Protein AF-A0A812ZJU4-F1 (afdb_monomer_lite)

pLDDT: mean 71.58, std 21.9, range [24.58, 95.62]

Secondary structure (DSSP, 8-state):
-----HHHHHS-GGGS-HHHHHHHHHHHHHHHHTTT-SEEEEESTTTTS-HHHHHHHHHHHHHHIIIIISSEEEEE-S-HHHHHHHT-SEEE-TTT--EEE----S--------------------EEEEEPPTTHHHHHHHHHHTGGG-S--SPPPSSEEEEEEEETTT--EEEEEEEEE--STTSTTTEEEEEEEEE-GGGTTSSHHHHHHHHHHHHHHHTT-EEEEEE--HHHHHHHHT-TTEEEPTTTTEEEEPTTS-EEEEEEEEEEE--SSS--TTTTPPPPS---TT-TTTS----HHHHHHHHHHHH-S------------------PPPPPP--

InterPro domains:
  IPR016181 Acyl-CoA N-acyltransferase [SSF55729] (156-229)
  IPR027417 P-loop containing nucleoside triphosphate hydrolase [G3DSA:3.40.50.300] (2-133)
  IPR027417 P-loop containing nucleoside triphosphate hydrolase [SSF52540] (3-93)

Radius of gyration: 29.84 Å; chains: 1; bounding box: 84×50×113 Å

Organism: NCBI:txid1628268

Structure (mmCIF, N/CA/C/O backbone):
data_AF-A0A812ZJU4-F1
#
_entry.id   AF-A0A812ZJU4-F1
#
loop_
_atom_site.group_PDB
_atom_site.id
_atom_site.type_symbol
_atom_site.label_atom_id
_atom_site.label_alt_id
_atom_site.label_comp_id
_atom_site.label_asym_id
_atom_site.label_entity_id
_atom_site.label_seq_id
_atom_site.pdbx_PDB_ins_code
_atom_site.Cartn_x
_atom_site.Cartn_y
_atom_site.Cartn_z
_atom_site.occupancy
_atom_site.B_iso_or_equiv
_atom_site.auth_seq_id
_atom_site.auth_comp_id
_atom_site.auth_asym_id
_atom_site.auth_atom_id
_atom_site.pdbx_PDB_model_num
ATOM 1 N N . VAL A 1 1 ? -16.825 -17.611 21.035 1.00 61.41 1 VAL A N 1
ATOM 2 C CA . VAL A 1 1 ? -16.309 -16.226 20.903 1.00 61.41 1 VAL A CA 1
ATOM 3 C C . VAL A 1 1 ? -15.860 -15.914 19.481 1.00 61.41 1 VAL A C 1
ATOM 5 O O . VAL A 1 1 ? -16.476 -15.074 18.856 1.00 61.41 1 VAL A O 1
ATOM 8 N N . CYS A 1 2 ? -14.867 -16.612 18.919 1.00 74.38 2 CYS A N 1
ATOM 9 C CA . CYS A 1 2 ? -14.265 -16.232 17.626 1.00 74.38 2 CYS A CA 1
ATOM 10 C C . CYS A 1 2 ? -14.774 -17.016 16.396 1.00 74.38 2 CYS A C 1
ATOM 12 O O . CYS A 1 2 ? -14.083 -17.073 15.389 1.00 74.38 2 CYS A O 1
ATOM 14 N N . GLY A 1 3 ? -15.951 -17.650 16.466 1.00 68.38 3 GLY A N 1
ATOM 15 C CA . GLY A 1 3 ? -16.579 -18.294 15.298 1.00 68.38 3 GLY A CA 1
ATOM 16 C C . GLY A 1 3 ? -15.876 -19.541 14.740 1.00 68.38 3 GLY A C 1
ATOM 17 O O . GLY A 1 3 ? -16.144 -19.919 13.605 1.00 68.38 3 GLY A O 1
ATOM 18 N N . LEU A 1 4 ? -14.993 -20.184 15.511 1.00 75.12 4 LEU A N 1
ATOM 19 C CA . LEU A 1 4 ? -14.353 -21.441 15.113 1.00 75.12 4 LEU A CA 1
ATOM 20 C C . LEU A 1 4 ? -15.348 -22.608 15.153 1.00 75.12 4 LEU A C 1
ATOM 22 O O . LEU A 1 4 ? -16.055 -22.781 16.147 1.00 75.12 4 LEU A O 1
ATOM 26 N N . HIS A 1 5 ? -15.368 -23.422 14.095 1.00 75.12 5 HIS A N 1
ATOM 27 C CA . HIS A 1 5 ? -16.143 -24.664 14.060 1.00 75.12 5 HIS A CA 1
ATOM 28 C C . HIS A 1 5 ? -15.566 -25.692 15.048 1.00 75.12 5 HIS A C 1
ATOM 30 O O . HIS A 1 5 ? -14.356 -25.709 15.280 1.00 75.12 5 HIS A O 1
ATOM 36 N N . ALA A 1 6 ? -16.406 -26.567 15.609 1.00 72.00 6 ALA A N 1
ATOM 37 C CA . ALA A 1 6 ? -15.983 -27.553 16.611 1.00 72.00 6 ALA A CA 1
ATOM 38 C C . ALA A 1 6 ? -14.830 -28.444 16.109 1.00 72.00 6 ALA A C 1
ATOM 40 O O . ALA A 1 6 ? -13.847 -28.649 16.820 1.00 72.00 6 ALA A O 1
ATOM 41 N N . ASP A 1 7 ? -14.890 -28.859 14.842 1.00 75.44 7 ASP A N 1
ATOM 42 C CA . ASP A 1 7 ? -13.836 -29.662 14.206 1.00 75.44 7 ASP A CA 1
ATOM 43 C C . ASP A 1 7 ? -12.493 -28.929 14.142 1.00 75.44 7 ASP A C 1
ATOM 45 O O . ASP A 1 7 ? -11.432 -29.540 14.215 1.00 75.44 7 ASP A O 1
ATOM 49 N N . VAL A 1 8 ? -12.517 -27.598 14.031 1.00 79.50 8 VAL A N 1
ATOM 50 C CA . VAL A 1 8 ? -11.304 -26.776 14.005 1.00 79.50 8 VAL A CA 1
ATOM 51 C C . VAL A 1 8 ? -10.640 -26.764 15.377 1.00 79.50 8 VAL A C 1
ATOM 53 O O . VAL A 1 8 ? -9.418 -26.851 15.459 1.00 79.50 8 VAL A O 1
ATOM 56 N N . VAL A 1 9 ? -11.438 -26.705 16.445 1.00 80.44 9 VAL A N 1
ATOM 57 C CA . VAL A 1 9 ? -10.964 -26.647 17.835 1.00 80.44 9 VAL A CA 1
ATOM 58 C C . VAL A 1 9 ? -10.249 -27.938 18.251 1.00 80.44 9 VAL A C 1
ATOM 60 O O . VAL A 1 9 ? -9.299 -27.882 19.028 1.00 80.44 9 VAL A O 1
ATOM 63 N N . ALA A 1 10 ? -10.663 -29.089 17.714 1.00 83.81 10 ALA A N 1
ATOM 64 C CA . ALA A 1 10 ? -10.064 -30.388 18.027 1.00 83.81 10 ALA A CA 1
ATOM 65 C C . ALA A 1 10 ? -8.755 -30.679 17.261 1.00 83.81 10 ALA A C 1
ATOM 67 O O . ALA A 1 10 ? -8.024 -31.608 17.612 1.00 83.81 10 ALA A O 1
ATOM 68 N N . ARG A 1 11 ? -8.440 -29.908 16.211 1.00 87.88 11 ARG A N 1
ATOM 69 C CA . ARG A 1 11 ? -7.232 -30.119 15.398 1.00 87.88 11 ARG A CA 1
ATOM 70 C C . ARG A 1 11 ? -5.991 -29.496 16.051 1.00 87.88 11 ARG A C 1
ATOM 72 O O . ARG A 1 11 ? -6.079 -28.435 16.670 1.00 87.88 11 ARG A O 1
ATOM 79 N N . PRO A 1 12 ? -4.792 -30.086 15.864 1.00 91.31 12 PRO A N 1
ATOM 80 C CA . PRO A 1 12 ? -3.549 -29.468 16.313 1.00 91.31 12 PRO A CA 1
ATOM 81 C C . PRO A 1 12 ? -3.355 -28.073 15.706 1.00 91.31 12 PRO A C 1
ATOM 83 O O . PRO A 1 12 ? -3.478 -27.905 14.493 1.00 91.31 12 PRO A O 1
ATOM 86 N N . PHE A 1 13 ? -2.943 -27.095 16.520 1.00 91.25 13 PHE A N 1
ATOM 87 C CA . PHE A 1 13 ? -2.764 -25.695 16.096 1.00 91.25 13 PHE A CA 1
ATOM 88 C C . PHE A 1 13 ? -1.913 -25.549 14.822 1.00 91.25 13 PHE A C 1
ATOM 90 O O . PHE A 1 13 ? -2.257 -24.802 13.915 1.00 91.25 13 PHE A O 1
ATOM 97 N N . ARG A 1 14 ? -0.840 -26.342 14.710 1.00 93.06 14 ARG A N 1
ATOM 98 C CA . ARG A 1 14 ? 0.067 -26.358 13.547 1.00 93.06 14 ARG A CA 1
ATOM 99 C C . ARG A 1 14 ? -0.579 -26.794 12.225 1.00 93.06 14 ARG A C 1
ATOM 101 O O . ARG A 1 14 ? 0.021 -26.597 11.179 1.00 93.06 14 ARG A O 1
ATOM 108 N N . THR A 1 15 ? -1.751 -27.426 12.273 1.00 91.94 15 THR A N 1
ATOM 109 C CA . THR A 1 15 ? -2.491 -27.894 11.086 1.00 91.94 15 THR A CA 1
ATOM 110 C C . THR A 1 15 ? -3.585 -26.928 10.633 1.00 91.94 15 THR A C 1
ATOM 112 O O . THR A 1 15 ? -4.228 -27.168 9.617 1.00 91.94 15 THR A O 1
ATOM 115 N N . LEU A 1 16 ? -3.803 -25.846 11.383 1.00 89.31 16 LEU A N 1
ATOM 116 C CA . LEU A 1 16 ? -4.805 -24.832 11.080 1.00 89.31 16 LEU A CA 1
ATOM 117 C C . LEU A 1 16 ? -4.299 -23.867 9.999 1.00 89.31 16 LEU A C 1
ATOM 119 O O . LEU A 1 16 ? -3.101 -23.584 9.926 1.00 89.31 16 LEU A O 1
ATOM 123 N N . SER A 1 17 ? -5.210 -23.322 9.192 1.00 87.06 17 SER A N 1
ATOM 124 C CA . SER A 1 17 ? -4.915 -22.201 8.291 1.00 87.06 17 SER A CA 1
ATOM 125 C C . SER A 1 17 ? -4.526 -20.944 9.077 1.00 87.06 17 SER A C 1
ATOM 127 O O . SER A 1 17 ? -4.822 -20.824 10.262 1.00 87.06 17 SER A O 1
ATOM 129 N N . VAL A 1 18 ? -3.894 -19.967 8.420 1.00 86.00 18 VAL A N 1
ATOM 130 C CA . VAL A 1 18 ? -3.460 -18.715 9.075 1.00 86.00 18 VAL A CA 1
ATOM 131 C C . VAL A 1 18 ? -4.628 -17.991 9.759 1.00 86.00 18 VAL A C 1
ATOM 133 O O . VAL A 1 18 ? -4.493 -17.559 10.902 1.00 86.00 18 VAL A O 1
ATOM 136 N N . GLY A 1 19 ? -5.791 -17.916 9.103 1.00 83.81 19 GLY A N 1
ATOM 137 C CA . GLY A 1 19 ? -6.994 -17.317 9.687 1.00 83.81 19 GLY A CA 1
ATOM 138 C C . GLY A 1 19 ? -7.502 -18.094 10.904 1.00 83.81 19 GLY A C 1
ATOM 139 O O . GLY A 1 19 ? -7.798 -17.504 11.938 1.00 83.81 19 GLY A O 1
ATOM 140 N N . GLU A 1 20 ? -7.533 -19.425 10.836 1.00 87.69 20 GLU A N 1
ATOM 141 C CA . GLU A 1 20 ? -7.944 -20.269 11.966 1.00 87.69 20 GLU A CA 1
ATOM 142 C C . GLU A 1 20 ? -6.960 -20.191 13.144 1.00 87.69 20 GLU A C 1
ATOM 144 O O . GLU A 1 20 ? -7.393 -20.103 14.292 1.00 87.69 20 GLU A O 1
ATOM 149 N N . GLN A 1 21 ? -5.648 -20.175 12.880 1.00 90.69 21 GLN A N 1
ATOM 150 C CA . GLN A 1 21 ? -4.613 -19.970 13.901 1.00 90.69 21 GLN A CA 1
ATOM 151 C C . GLN A 1 21 ? -4.790 -18.625 14.602 1.00 90.69 21 GLN A C 1
ATOM 153 O O . GLN A 1 21 ? -4.673 -18.531 15.828 1.00 90.69 21 GLN A O 1
ATOM 158 N N . HIS A 1 22 ? -5.105 -17.585 13.832 1.00 89.19 22 HIS A N 1
ATOM 159 C CA . HIS A 1 22 ? -5.369 -16.259 14.366 1.00 89.19 22 HIS A CA 1
ATOM 160 C C . HIS A 1 22 ? -6.615 -16.235 15.251 1.00 89.19 22 HIS A C 1
ATOM 162 O O . HIS A 1 22 ? -6.548 -15.782 16.392 1.00 89.19 22 HIS A O 1
ATOM 168 N N . LEU A 1 23 ? -7.731 -16.804 14.787 1.00 87.31 23 LEU A N 1
ATOM 169 C CA . LEU A 1 23 ? -8.963 -16.911 15.575 1.00 87.31 23 LEU A CA 1
ATOM 170 C C . LEU A 1 23 ? -8.778 -17.751 16.845 1.00 87.31 23 LEU A C 1
ATOM 172 O O . LEU A 1 23 ? -9.331 -17.411 17.890 1.00 87.31 23 LEU A O 1
ATOM 176 N N . ALA A 1 24 ? -7.984 -18.822 16.782 1.00 90.00 24 ALA A N 1
ATOM 177 C CA . ALA A 1 24 ? -7.670 -19.653 17.942 1.00 90.00 24 ALA A CA 1
ATOM 178 C C . ALA A 1 24 ? -6.816 -18.888 18.964 1.00 90.00 24 ALA A C 1
ATOM 180 O O . ALA A 1 24 ? -7.065 -18.968 20.168 1.00 90.00 24 ALA A O 1
ATOM 181 N N . SER A 1 25 ? -5.853 -18.098 18.486 1.00 89.81 25 SER A N 1
ATOM 182 C CA . SER A 1 25 ? -5.024 -17.233 19.330 1.00 89.81 25 SER A CA 1
ATOM 183 C C . SER A 1 25 ? -5.861 -16.132 19.984 1.00 89.81 25 SER A C 1
ATOM 185 O O . SER A 1 25 ? -5.769 -15.932 21.194 1.00 89.81 25 SER A O 1
ATOM 187 N N . LEU A 1 26 ? -6.745 -15.487 19.217 1.00 88.94 26 LEU A N 1
ATOM 188 C CA . LEU A 1 26 ? -7.679 -14.474 19.706 1.00 88.94 26 LEU A CA 1
ATOM 189 C C . LEU A 1 26 ? -8.599 -15.038 20.799 1.00 88.94 26 LEU A C 1
ATOM 191 O O . LEU A 1 26 ? -8.712 -14.456 21.879 1.00 88.94 26 LEU A O 1
ATOM 195 N N . ALA A 1 27 ? -9.199 -16.208 20.552 1.00 87.38 27 ALA A N 1
ATOM 196 C CA . ALA A 1 27 ? -10.064 -16.886 21.514 1.00 87.38 27 ALA A CA 1
ATOM 197 C C . ALA A 1 27 ? -9.322 -17.219 22.815 1.00 87.38 27 ALA A C 1
ATOM 199 O O . ALA A 1 27 ? -9.867 -17.027 23.903 1.00 87.38 27 ALA A O 1
ATOM 200 N N . ARG A 1 28 ? -8.067 -17.673 22.712 1.00 87.44 28 ARG A N 1
ATOM 201 C CA . ARG A 1 28 ? -7.221 -17.966 23.872 1.00 87.44 28 ARG A CA 1
ATOM 202 C C . ARG A 1 28 ? -6.910 -16.710 24.683 1.00 87.44 28 ARG A C 1
ATOM 204 O O . ARG A 1 28 ? -7.048 -16.750 25.902 1.00 87.44 28 ARG A O 1
ATOM 211 N N . THR A 1 29 ? -6.527 -15.611 24.034 1.00 86.19 29 THR A N 1
ATOM 212 C CA . THR A 1 29 ? -6.244 -14.330 24.704 1.00 86.19 29 THR A CA 1
ATOM 213 C C . THR A 1 29 ? -7.457 -13.842 25.492 1.00 86.19 29 THR A C 1
ATOM 215 O O . THR A 1 29 ? -7.337 -13.521 26.672 1.00 86.19 29 THR A O 1
ATOM 218 N N . ILE A 1 30 ? -8.639 -13.869 24.872 1.00 84.06 30 ILE A N 1
ATOM 219 C CA . ILE A 1 30 ? -9.897 -13.466 25.511 1.00 84.06 30 ILE A CA 1
ATOM 220 C C . ILE A 1 30 ? -10.245 -14.379 26.693 1.00 84.06 30 ILE A C 1
ATOM 222 O O . ILE A 1 30 ? -10.559 -13.893 27.778 1.00 84.06 30 ILE A O 1
ATOM 226 N N . GLY A 1 31 ? -10.159 -15.698 26.502 1.00 82.00 31 GLY A N 1
ATOM 227 C CA . GLY A 1 31 ? -10.477 -16.670 27.549 1.00 82.00 31 GLY A CA 1
ATOM 228 C C . GLY A 1 31 ? -9.536 -16.581 28.752 1.00 82.00 31 GLY A C 1
ATOM 229 O O . GLY A 1 31 ? -9.976 -16.698 29.890 1.00 82.00 31 GLY A O 1
ATOM 230 N N . MET A 1 32 ? -8.246 -16.322 28.521 1.00 78.94 32 MET A N 1
ATOM 231 C CA . MET A 1 32 ? -7.269 -16.154 29.601 1.00 78.94 32 MET A CA 1
ATOM 232 C C . MET A 1 32 ? -7.411 -14.818 30.337 1.00 78.94 32 MET A C 1
ATOM 234 O O . MET A 1 32 ? -7.089 -14.748 31.526 1.00 78.94 32 MET A O 1
ATOM 238 N N . ALA A 1 33 ? -7.868 -13.770 29.650 1.00 71.62 33 ALA A N 1
ATOM 239 C CA . ALA A 1 33 ? -8.033 -12.450 30.239 1.00 71.62 33 ALA A CA 1
ATOM 240 C C . ALA A 1 33 ? -9.181 -12.388 31.250 1.00 71.62 33 ALA A C 1
ATOM 242 O O . ALA A 1 33 ? -8.999 -11.794 32.310 1.00 71.62 33 ALA A O 1
ATOM 243 N N . GLY A 1 34 ? -10.300 -13.077 30.988 1.00 62.78 34 GLY A N 1
ATOM 244 C CA . GLY A 1 34 ? -11.439 -13.143 31.914 1.00 62.78 34 GLY A CA 1
ATOM 245 C C . GLY A 1 34 ? -11.078 -13.627 33.328 1.00 62.78 34 GLY A C 1
ATOM 246 O O . GLY A 1 34 ? -11.797 -13.342 34.277 1.00 62.78 34 GLY A O 1
ATOM 247 N N . SER A 1 35 ? -9.936 -14.306 33.500 1.00 61.34 35 SER A N 1
ATOM 248 C CA . SER A 1 35 ? -9.442 -14.777 34.802 1.00 61.34 35 SER A CA 1
ATOM 249 C C . SER A 1 35 ? -8.351 -13.904 35.440 1.00 61.34 35 SER A C 1
ATOM 251 O O . SER A 1 35 ? -7.971 -14.173 36.577 1.00 61.34 35 SER A O 1
ATOM 253 N N . ARG A 1 36 ? -7.768 -12.928 34.725 1.00 59.03 36 ARG A N 1
ATOM 254 C CA . ARG A 1 36 ? -6.533 -12.236 35.165 1.00 59.03 36 ARG A CA 1
ATOM 255 C C . ARG A 1 36 ? -6.497 -10.727 34.937 1.00 59.03 36 ARG A C 1
ATOM 257 O O . ARG A 1 36 ? -5.698 -10.052 35.581 1.00 59.03 36 ARG A O 1
ATOM 264 N N . SER A 1 37 ? -7.267 -10.183 33.999 1.00 58.78 37 SER A N 1
ATOM 265 C CA . SER A 1 37 ? -7.140 -8.779 33.597 1.00 58.78 37 SER A CA 1
ATOM 266 C C . SER A 1 37 ? -8.486 -8.199 33.188 1.00 58.78 37 SER A C 1
ATOM 268 O O . SER A 1 37 ? -9.214 -8.781 32.392 1.00 58.78 37 SER A O 1
ATOM 270 N N . HIS A 1 38 ? -8.794 -7.012 33.709 1.00 72.81 38 HIS A N 1
ATOM 271 C CA . HIS A 1 38 ? -10.044 -6.312 33.413 1.00 72.81 38 HIS A CA 1
ATOM 272 C C . HIS A 1 38 ? -10.053 -5.654 32.023 1.00 72.81 38 HIS A C 1
ATOM 274 O O . HIS A 1 38 ? -11.119 -5.303 31.534 1.00 72.81 38 HIS A O 1
ATOM 280 N N . ILE A 1 39 ? -8.896 -5.506 31.368 1.00 82.06 39 ILE A N 1
ATOM 281 C CA . ILE A 1 39 ? -8.770 -4.845 30.063 1.00 82.06 39 ILE A CA 1
ATOM 282 C C . ILE A 1 39 ? -8.022 -5.764 29.097 1.00 82.06 39 ILE A C 1
ATOM 284 O O . ILE A 1 39 ? -6.955 -6.277 29.437 1.00 82.06 39 ILE A O 1
ATOM 288 N N . VAL A 1 40 ? -8.563 -5.949 27.891 1.00 88.00 40 VAL A N 1
ATOM 289 C CA . VAL A 1 40 ? -7.915 -6.699 26.803 1.00 88.00 40 VAL A CA 1
ATOM 290 C C . VAL A 1 40 ? -7.642 -5.781 25.626 1.00 88.00 40 VAL A C 1
ATOM 292 O O . VAL A 1 40 ? -8.560 -5.161 25.097 1.00 88.00 40 VAL A O 1
ATOM 295 N N . CYS A 1 41 ? -6.386 -5.721 25.194 1.00 88.75 41 CYS A N 1
ATOM 296 C CA . CYS A 1 41 ? -5.981 -4.914 24.050 1.00 88.75 41 CYS A CA 1
ATOM 297 C C . CYS A 1 41 ? -5.848 -5.782 22.794 1.00 88.75 41 CYS A C 1
ATOM 299 O O . CYS A 1 41 ? -5.211 -6.837 22.829 1.00 88.75 41 CYS A O 1
ATOM 301 N N . PHE A 1 42 ? -6.404 -5.309 21.683 1.00 89.94 42 PHE A N 1
ATOM 302 C CA . PHE A 1 42 ? -6.269 -5.908 20.361 1.00 89.94 42 PHE A CA 1
ATOM 303 C C . PHE A 1 42 ? -5.639 -4.912 19.398 1.00 89.94 42 PHE A C 1
ATOM 305 O O . PHE A 1 42 ? -6.051 -3.757 19.350 1.00 89.94 42 PHE A O 1
ATOM 312 N N . ASP A 1 43 ? -4.684 -5.387 18.606 1.00 90.50 43 ASP A N 1
ATOM 313 C CA . ASP A 1 43 ? -4.018 -4.611 17.564 1.00 90.50 43 ASP A CA 1
ATOM 314 C C . ASP A 1 43 ? -4.221 -5.314 16.218 1.00 90.50 43 ASP A C 1
ATOM 316 O O . ASP A 1 43 ? -3.886 -6.492 16.076 1.00 90.50 43 ASP A O 1
ATOM 320 N N . GLU A 1 44 ? -4.877 -4.631 15.280 1.00 89.31 44 GLU A N 1
ATOM 321 C CA . GLU A 1 44 ? -5.192 -5.095 13.920 1.00 89.31 44 GLU A CA 1
ATOM 322 C C . GLU A 1 44 ? -5.701 -6.538 13.808 1.00 89.31 44 GLU A C 1
ATOM 324 O O . GLU A 1 44 ? -5.395 -7.280 12.866 1.00 89.31 44 GLU A O 1
ATOM 329 N N . PHE A 1 45 ? -6.528 -6.954 14.767 1.00 89.69 45 PHE A N 1
ATOM 330 C CA . PHE A 1 45 ? -6.955 -8.348 14.884 1.00 89.69 45 PHE A CA 1
ATOM 331 C C . PHE A 1 45 ? -7.880 -8.816 13.746 1.00 89.69 45 PHE A C 1
ATOM 333 O O . PHE A 1 45 ? -8.191 -10.000 13.661 1.00 89.69 45 PHE A O 1
ATOM 340 N N . THR A 1 46 ? -8.340 -7.930 12.870 1.00 90.50 46 THR A N 1
ATOM 341 C CA . THR A 1 46 ? -9.177 -8.287 11.716 1.00 90.50 46 THR A CA 1
ATOM 342 C C . THR A 1 46 ? -8.384 -8.405 10.412 1.00 90.50 46 THR A C 1
ATOM 344 O O . THR A 1 46 ? -8.924 -8.892 9.424 1.00 90.50 46 THR A O 1
ATOM 347 N N . SER A 1 47 ? -7.099 -8.036 10.402 1.00 87.56 47 SER A N 1
ATOM 348 C CA . SER A 1 47 ? -6.277 -7.893 9.186 1.00 87.56 47 SER A CA 1
ATOM 349 C C . SER A 1 47 ? -6.022 -9.188 8.403 1.00 87.56 47 SER A C 1
ATOM 351 O O . SER A 1 47 ? -5.834 -9.155 7.187 1.00 87.56 47 SER A O 1
ATOM 353 N N . VAL A 1 48 ? -6.013 -10.337 9.082 1.00 85.56 48 VAL A N 1
ATOM 354 C CA . VAL A 1 48 ? -5.777 -11.663 8.474 1.00 85.56 48 VAL A CA 1
ATOM 355 C C . VAL A 1 48 ? -7.065 -12.397 8.097 1.00 85.56 48 VAL A C 1
ATOM 357 O O . VAL A 1 48 ? -7.012 -13.535 7.631 1.00 85.56 48 VAL A O 1
ATOM 360 N N . LEU A 1 49 ? -8.220 -11.769 8.317 1.00 82.94 49 LEU A N 1
ATOM 361 C CA . LEU A 1 49 ? -9.535 -12.337 8.046 1.00 82.94 49 LEU A CA 1
ATOM 362 C C . LEU A 1 49 ? -10.129 -11.693 6.792 1.00 82.94 49 LEU A C 1
ATOM 364 O O . LEU A 1 49 ? -9.922 -10.510 6.524 1.00 82.94 49 LEU A O 1
ATOM 368 N N . ASP A 1 50 ? -10.916 -12.455 6.035 1.00 84.50 50 ASP A N 1
ATOM 369 C CA . ASP A 1 50 ? -11.787 -11.847 5.034 1.00 84.50 50 ASP A CA 1
ATOM 370 C C . ASP A 1 50 ? -12.853 -10.974 5.720 1.00 84.50 50 ASP A C 1
ATOM 372 O O . ASP A 1 50 ? -13.174 -11.154 6.899 1.00 84.50 50 ASP A O 1
ATOM 376 N N . ARG A 1 51 ? -13.425 -10.019 4.979 1.00 83.12 51 ARG A N 1
ATOM 377 C CA . ARG A 1 51 ? -14.331 -9.011 5.548 1.00 83.12 51 ARG A CA 1
ATOM 378 C C . ARG A 1 51 ? -15.588 -9.633 6.172 1.00 83.12 51 ARG A C 1
ATOM 380 O O . ARG A 1 51 ? -16.042 -9.150 7.206 1.00 83.12 51 ARG A O 1
ATOM 387 N N . ALA A 1 52 ? -16.117 -10.724 5.609 1.00 77.19 52 ALA A N 1
ATOM 388 C CA . ALA A 1 52 ? -17.298 -11.394 6.150 1.00 77.19 52 ALA A CA 1
ATOM 389 C C . ALA A 1 52 ? -16.978 -12.131 7.460 1.00 77.19 52 ALA A C 1
ATOM 391 O O . ALA A 1 52 ? -17.751 -12.057 8.418 1.00 77.19 52 ALA A O 1
ATOM 392 N N . THR A 1 53 ? -15.830 -12.805 7.532 1.00 79.00 53 THR A N 1
ATOM 393 C CA . THR A 1 53 ? -15.357 -13.447 8.766 1.00 79.00 53 THR A CA 1
ATOM 394 C C . THR A 1 53 ? -15.011 -12.413 9.834 1.00 79.00 53 THR A C 1
ATOM 396 O O . THR A 1 53 ? -15.440 -12.563 10.976 1.00 79.00 53 THR A O 1
ATOM 399 N N . ALA A 1 54 ? -14.317 -11.330 9.476 1.00 86.38 54 ALA A N 1
ATOM 400 C CA . ALA A 1 54 ? -14.008 -10.231 10.387 1.00 86.38 54 ALA A CA 1
ATOM 401 C C . ALA A 1 54 ? -15.282 -9.626 10.998 1.00 86.38 54 ALA A C 1
ATOM 403 O O . ALA A 1 54 ? -15.364 -9.484 12.216 1.00 86.38 54 ALA A O 1
ATOM 404 N N . HIS A 1 55 ? -16.304 -9.361 10.176 1.00 83.75 55 HIS A N 1
ATOM 405 C CA . HIS A 1 55 ? -17.590 -8.838 10.641 1.00 83.75 55 HIS A CA 1
ATOM 406 C C . HIS A 1 55 ? -18.251 -9.779 11.656 1.00 83.75 55 HIS A C 1
ATOM 408 O O . HIS A 1 55 ? -18.612 -9.358 12.756 1.00 83.75 55 HIS A O 1
ATOM 414 N N . LYS A 1 56 ? -18.334 -11.078 11.333 1.00 78.38 56 LYS A N 1
ATOM 415 C CA . LYS A 1 56 ? -18.874 -12.098 12.247 1.00 78.38 56 LYS A CA 1
ATOM 416 C C . LYS A 1 56 ? -18.105 -12.140 13.567 1.00 78.38 56 LYS A C 1
ATOM 418 O O . LYS A 1 56 ? -18.718 -12.255 14.625 1.00 78.38 56 LYS A O 1
ATOM 423 N N . VAL A 1 57 ? -16.778 -12.051 13.522 1.00 84.38 57 VAL A N 1
ATOM 424 C CA . VAL A 1 57 ? -15.934 -12.072 14.723 1.00 84.38 57 VAL A CA 1
ATOM 425 C C . VAL A 1 57 ? -16.161 -10.828 15.576 1.00 84.38 57 VAL A C 1
ATOM 427 O O . VAL A 1 57 ? -16.303 -10.976 16.785 1.00 84.38 57 VAL A O 1
ATOM 430 N N . CYS A 1 58 ? -16.256 -9.636 14.981 1.00 88.06 58 CYS A N 1
ATOM 431 C CA . CYS A 1 58 ? -16.558 -8.402 15.709 1.00 88.06 58 CYS A CA 1
ATOM 432 C C . CYS A 1 58 ? -17.917 -8.472 16.413 1.00 88.06 58 CYS A C 1
ATOM 434 O O . CYS A 1 58 ? -17.991 -8.210 17.613 1.00 88.06 58 CYS A O 1
ATOM 436 N N . LEU A 1 59 ? -18.964 -8.920 15.713 1.00 80.56 59 LEU A N 1
ATOM 437 C CA . LEU A 1 59 ? -20.292 -9.097 16.305 1.00 80.56 59 LEU A CA 1
ATOM 438 C C . LEU A 1 59 ? -20.232 -10.024 17.526 1.00 80.56 59 LEU A C 1
ATOM 440 O O . LEU A 1 59 ? -20.621 -9.633 18.625 1.00 80.56 59 LEU A O 1
ATOM 444 N N . ARG A 1 60 ? -19.643 -11.215 17.379 1.00 78.69 60 ARG A N 1
ATOM 445 C CA . ARG A 1 60 ? -19.542 -12.189 18.480 1.00 78.69 60 ARG A CA 1
ATOM 446 C C . ARG A 1 60 ? -18.630 -11.736 19.616 1.00 78.69 60 ARG A C 1
ATOM 448 O O . ARG A 1 60 ? -18.896 -12.061 20.771 1.00 78.69 60 ARG A O 1
ATOM 455 N N . LEU A 1 61 ? -17.554 -11.014 19.311 1.00 85.94 61 LEU A N 1
ATOM 456 C CA . LEU A 1 61 ? -16.676 -10.425 20.319 1.00 85.94 61 LEU A CA 1
ATOM 457 C C . LEU A 1 61 ? -17.445 -9.396 21.147 1.00 85.94 61 LEU A C 1
ATOM 459 O O . LEU A 1 61 ? -17.395 -9.433 22.373 1.00 85.94 61 LEU A O 1
ATOM 463 N N . SER A 1 62 ? -18.195 -8.526 20.478 1.00 83.88 62 SER A N 1
ATOM 464 C CA . SER A 1 62 ? -18.985 -7.494 21.133 1.00 83.88 62 SER A CA 1
ATOM 465 C C . SER A 1 62 ? -20.084 -8.092 22.025 1.00 83.88 62 SER A C 1
ATOM 467 O O . SER A 1 62 ? -20.226 -7.687 23.176 1.00 83.88 62 SER A O 1
ATOM 469 N N . GLU A 1 63 ? -20.794 -9.128 21.561 1.00 80.19 63 GLU A N 1
ATOM 470 C CA . GLU A 1 63 ? -21.739 -9.906 22.378 1.00 80.19 63 GLU A CA 1
ATOM 471 C C . GLU A 1 63 ? -21.057 -10.515 23.608 1.00 80.19 63 GLU A C 1
ATOM 473 O O . GLU A 1 63 ? -21.551 -10.383 24.727 1.00 80.19 63 GLU A O 1
ATOM 478 N N . TYR A 1 64 ? -19.901 -11.153 23.412 1.00 81.25 64 TYR A N 1
ATOM 479 C CA . TYR A 1 64 ? -19.171 -11.820 24.485 1.00 81.25 64 TYR A CA 1
ATOM 480 C C . TYR A 1 64 ? -18.713 -10.850 25.581 1.00 81.25 64 TYR A C 1
ATOM 482 O O . TYR A 1 64 ? -18.800 -11.183 26.763 1.00 81.25 64 TYR A O 1
ATOM 490 N N . VAL A 1 65 ? -18.258 -9.653 25.199 1.00 82.94 65 VAL A N 1
ATOM 491 C CA . VAL A 1 65 ? -17.889 -8.582 26.137 1.00 82.94 65 VAL A CA 1
ATOM 492 C C . VAL A 1 65 ? -19.128 -8.058 26.867 1.00 82.94 65 VAL A C 1
ATOM 494 O O . VAL A 1 65 ? -19.113 -7.956 28.091 1.00 82.94 65 VAL A O 1
ATOM 497 N N . ARG A 1 66 ? -20.238 -7.810 26.155 1.00 78.12 66 ARG A N 1
ATOM 498 C CA . ARG A 1 66 ? -21.496 -7.321 26.758 1.00 78.12 66 ARG A CA 1
ATOM 499 C C . ARG A 1 66 ? -22.132 -8.306 27.741 1.00 78.12 66 ARG A C 1
ATOM 501 O O . ARG A 1 66 ? -22.824 -7.876 28.656 1.00 78.12 66 ARG A O 1
ATOM 508 N N . GLN A 1 67 ? -21.875 -9.605 27.595 1.00 78.88 67 GLN A N 1
ATOM 509 C CA . GLN A 1 67 ? -22.286 -10.635 28.559 1.00 78.88 67 GLN A CA 1
ATOM 510 C C . GLN A 1 67 ? -21.498 -10.591 29.884 1.00 78.88 67 GLN A C 1
ATOM 512 O O . GLN A 1 67 ? -21.782 -11.376 30.783 1.00 78.88 67 GLN A O 1
ATOM 517 N N . GLY A 1 68 ? -20.513 -9.697 30.024 1.00 75.44 68 GLY A N 1
ATOM 518 C CA . GLY A 1 68 ? -19.718 -9.547 31.244 1.00 75.44 68 GLY A CA 1
ATOM 519 C C . GLY A 1 68 ? -18.565 -10.545 31.367 1.00 75.44 68 GLY A C 1
ATOM 520 O O . GLY A 1 68 ? -17.928 -10.611 32.414 1.00 75.44 68 GLY A O 1
ATOM 521 N N . ASN A 1 69 ? -18.256 -11.300 30.306 1.00 70.81 69 ASN A N 1
ATOM 522 C CA . ASN A 1 69 ? -17.154 -12.270 30.315 1.00 70.81 69 ASN A CA 1
ATOM 523 C C . ASN A 1 69 ? -15.762 -11.608 30.274 1.00 70.81 69 ASN A C 1
ATOM 525 O O . ASN A 1 69 ? -14.752 -12.250 30.561 1.00 70.81 69 ASN A O 1
ATOM 529 N N . VAL A 1 70 ? -15.702 -10.334 29.877 1.00 75.50 70 VAL A N 1
ATOM 530 C CA . VAL A 1 70 ? -14.515 -9.468 29.900 1.00 75.50 70 VAL A CA 1
ATOM 531 C C . VAL A 1 70 ? -14.983 -8.088 30.337 1.00 75.50 70 VAL A C 1
ATOM 533 O O . VAL A 1 70 ? -16.019 -7.631 29.860 1.00 75.50 70 VAL A O 1
ATOM 536 N N . ALA A 1 71 ? -14.241 -7.416 31.222 1.00 72.25 71 ALA A N 1
ATOM 537 C CA . ALA A 1 71 ? -14.701 -6.129 31.741 1.00 72.25 71 ALA A CA 1
ATOM 538 C C . ALA A 1 71 ? -14.578 -5.007 30.696 1.00 72.25 71 ALA A C 1
ATOM 540 O O . ALA A 1 71 ? -15.498 -4.205 30.562 1.00 72.25 71 ALA A O 1
ATOM 541 N N . GLN A 1 72 ? -13.464 -4.942 29.957 1.00 83.00 72 GLN A N 1
ATOM 542 C CA . GLN A 1 72 ? -13.205 -3.911 28.948 1.00 83.00 72 GLN A CA 1
ATOM 543 C C . GLN A 1 72 ? -12.306 -4.430 27.822 1.00 83.00 72 GLN A C 1
ATOM 545 O O . GLN A 1 72 ? -11.426 -5.268 28.037 1.00 83.00 72 GLN A O 1
ATOM 550 N N . ILE A 1 73 ? -12.491 -3.881 26.621 1.00 90.00 73 ILE A N 1
ATOM 551 C CA . ILE A 1 73 ? -11.596 -4.108 25.485 1.00 90.00 73 ILE A CA 1
ATOM 552 C C . ILE A 1 73 ? -11.125 -2.776 24.897 1.00 90.00 73 ILE A C 1
ATOM 554 O O . ILE A 1 73 ? -11.876 -1.804 24.873 1.00 90.00 73 ILE A O 1
ATOM 558 N N . ILE A 1 74 ? -9.886 -2.743 24.410 1.00 90.94 74 ILE A N 1
ATOM 559 C CA . ILE A 1 74 ? -9.317 -1.635 23.636 1.00 90.94 74 ILE A CA 1
ATOM 560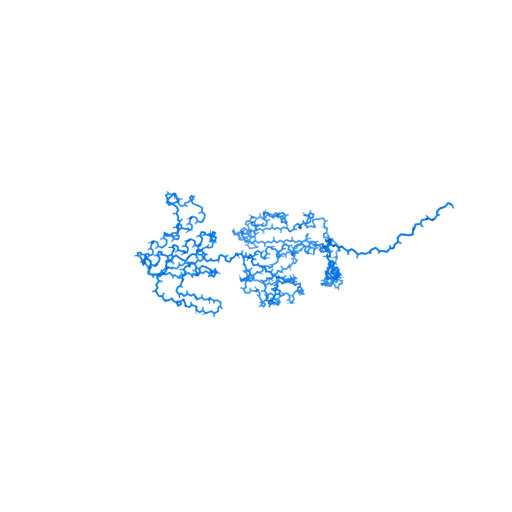 C C . ILE A 1 74 ? -8.885 -2.204 22.290 1.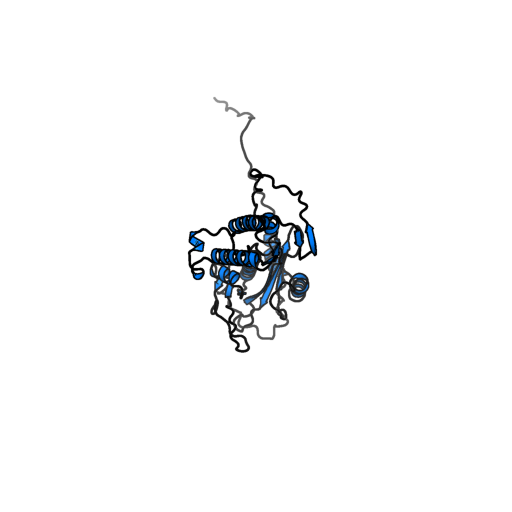00 90.94 74 ILE A C 1
ATOM 562 O O . ILE A 1 74 ? -8.167 -3.199 22.240 1.00 90.94 74 ILE A O 1
ATOM 566 N N . VAL A 1 75 ? -9.321 -1.582 21.199 1.00 93.12 75 VAL A N 1
ATOM 567 C CA . VAL A 1 75 ? -9.016 -2.033 19.838 1.00 93.12 75 VAL A CA 1
ATOM 568 C C . VAL A 1 75 ? -8.286 -0.925 19.094 1.00 93.12 75 VAL A C 1
ATOM 570 O O . VAL A 1 75 ? -8.817 0.173 18.943 1.00 93.12 75 VAL A O 1
ATOM 573 N N . ALA A 1 76 ? -7.089 -1.230 18.603 1.00 92.62 76 ALA A N 1
ATOM 574 C CA . ALA A 1 76 ? -6.372 -0.425 17.628 1.00 92.62 76 ALA A CA 1
ATOM 575 C C . ALA A 1 76 ? -6.607 -1.011 16.230 1.00 92.62 76 ALA A C 1
ATOM 577 O O . ALA A 1 76 ? -6.382 -2.202 15.998 1.00 92.62 76 ALA A O 1
ATOM 578 N N . THR A 1 77 ? -7.112 -0.185 15.312 1.00 91.81 77 THR A N 1
ATOM 579 C CA . THR A 1 77 ? -7.326 -0.585 13.920 1.00 91.81 77 THR A CA 1
ATOM 580 C C . THR A 1 77 ? -7.318 0.609 12.967 1.00 91.81 77 THR A C 1
ATOM 582 O O . THR A 1 77 ? -7.743 1.707 13.327 1.00 91.81 77 THR A O 1
ATOM 585 N N . VAL A 1 78 ? -6.866 0.376 11.737 1.00 88.50 78 VAL A N 1
ATOM 586 C CA . VAL A 1 78 ? -6.964 1.289 10.591 1.00 88.50 78 VAL A CA 1
ATOM 587 C C . VAL A 1 78 ? -8.325 1.224 9.900 1.00 88.50 78 VAL A C 1
ATOM 589 O O . VAL A 1 78 ? -8.617 2.051 9.040 1.00 88.50 78 VAL A O 1
ATOM 592 N N . HIS A 1 79 ? -9.152 0.233 10.234 1.00 88.50 79 HIS A N 1
ATOM 593 C CA . HIS A 1 79 ? -10.429 -0.013 9.579 1.00 88.50 79 HIS A CA 1
ATOM 594 C C . HIS A 1 79 ? -11.577 0.659 10.337 1.00 88.50 79 HIS A C 1
ATOM 596 O O . HIS A 1 79 ? -11.980 0.199 11.404 1.00 88.50 79 HIS A O 1
ATOM 602 N N . GLU A 1 80 ? -12.127 1.738 9.774 1.00 83.69 80 GLU A N 1
ATOM 603 C CA . GLU A 1 80 ? -13.193 2.530 10.411 1.00 83.69 80 GLU A CA 1
ATOM 604 C C . GLU A 1 80 ? -14.464 1.714 10.689 1.00 83.69 80 GLU A C 1
ATOM 606 O O . GLU A 1 80 ? -15.078 1.844 11.745 1.00 83.69 80 GLU A O 1
ATOM 611 N N . ASP A 1 81 ? -14.809 0.804 9.784 1.00 86.94 81 ASP A N 1
ATOM 612 C CA . ASP A 1 81 ? -15.989 -0.056 9.859 1.00 86.94 81 ASP A CA 1
ATOM 613 C C . ASP A 1 81 ? -15.915 -1.107 10.984 1.00 86.94 81 ASP A C 1
ATOM 615 O O . ASP A 1 81 ? -16.947 -1.584 11.453 1.00 86.94 81 ASP A O 1
ATOM 619 N N . VAL A 1 82 ? -14.721 -1.431 11.496 1.00 90.50 82 VAL A N 1
ATOM 620 C CA . VAL A 1 82 ? -14.575 -2.314 12.670 1.00 90.50 82 VAL A CA 1
ATOM 621 C C . VAL A 1 82 ? -15.208 -1.690 13.914 1.00 90.50 82 VAL A C 1
ATOM 623 O O . VAL A 1 82 ? -15.782 -2.419 14.725 1.00 90.50 82 VAL A O 1
ATOM 626 N N . ALA A 1 83 ? -15.131 -0.363 14.065 1.00 88.25 83 ALA A N 1
ATOM 627 C CA . ALA A 1 83 ? -15.722 0.336 15.203 1.00 88.25 83 ALA A CA 1
ATOM 628 C C . ALA A 1 83 ? -17.249 0.181 15.229 1.00 88.25 83 ALA A C 1
ATOM 630 O O . ALA A 1 83 ? -17.824 -0.046 16.295 1.00 88.25 83 ALA A O 1
ATOM 631 N N . ASP A 1 84 ? -17.888 0.245 14.061 1.00 85.44 84 ASP A N 1
ATOM 632 C CA . ASP A 1 84 ? -19.339 0.110 13.939 1.00 85.44 84 ASP A CA 1
ATOM 633 C C . ASP A 1 84 ? -19.782 -1.342 14.152 1.00 85.44 84 ASP A C 1
ATOM 635 O O . ASP A 1 84 ? -20.759 -1.596 14.849 1.00 85.44 84 ASP A O 1
ATOM 639 N N . TRP A 1 85 ? -19.024 -2.319 13.649 1.00 90.00 85 TRP A N 1
ATOM 640 C CA . TRP A 1 85 ? -19.322 -3.741 13.865 1.00 90.00 85 TRP A CA 1
ATOM 641 C C . TRP A 1 85 ? -19.156 -4.201 15.310 1.00 90.00 85 TRP A C 1
ATOM 643 O O . TRP A 1 85 ? -19.855 -5.104 15.767 1.00 90.00 85 TRP A O 1
ATOM 653 N N . LEU A 1 86 ? -18.174 -3.632 16.010 1.00 87.56 86 LEU A N 1
ATOM 654 C CA . LEU A 1 86 ? -17.998 -3.850 17.440 1.00 87.56 86 LEU A CA 1
ATOM 655 C C . LEU A 1 86 ? -19.037 -3.080 18.253 1.00 87.56 86 LEU A C 1
ATOM 657 O O . LEU A 1 86 ? -19.274 -3.445 19.404 1.00 87.56 86 LEU A O 1
ATOM 661 N N . ASP A 1 87 ? -19.651 -2.053 17.658 1.00 83.69 87 ASP A N 1
ATOM 662 C CA . ASP A 1 87 ? -20.588 -1.142 18.304 1.00 83.69 87 ASP A CA 1
ATOM 663 C C . ASP A 1 87 ? -19.980 -0.604 19.617 1.00 83.69 87 ASP A C 1
ATOM 665 O O . ASP A 1 87 ? -20.437 -0.881 20.730 1.00 83.69 87 ASP A O 1
ATOM 669 N N . VAL A 1 88 ? -18.849 0.093 19.452 1.00 86.00 88 VAL A N 1
ATOM 670 C CA . VAL A 1 88 ? -17.992 0.595 20.537 1.00 86.00 88 VAL A CA 1
ATOM 671 C C . VAL A 1 88 ? -18.589 1.801 21.263 1.00 86.00 88 VAL A C 1
ATOM 673 O O . VAL A 1 88 ? -19.332 2.596 20.692 1.00 86.00 88 VAL A O 1
ATOM 676 N N . ASP A 1 89 ? -18.198 1.988 22.524 1.00 83.50 89 ASP A N 1
ATOM 677 C CA . ASP A 1 89 ? -18.639 3.131 23.335 1.00 83.50 89 ASP A CA 1
ATOM 678 C C . ASP A 1 89 ? -17.963 4.447 22.931 1.00 83.50 89 ASP A C 1
ATOM 680 O O . ASP A 1 89 ? -18.544 5.526 23.055 1.00 83.50 89 ASP A O 1
ATOM 684 N N . TRP A 1 90 ? -16.726 4.380 22.442 1.00 82.31 90 TRP A N 1
ATOM 685 C CA . TRP A 1 90 ? -15.980 5.536 21.967 1.00 82.31 90 TRP A CA 1
ATOM 686 C C . TRP A 1 90 ? -14.935 5.138 20.923 1.00 82.31 90 TRP A C 1
ATOM 688 O O . TRP A 1 90 ? -14.463 4.005 20.883 1.00 82.31 90 TRP A O 1
ATOM 698 N N . VAL A 1 91 ? -14.566 6.098 20.080 1.00 85.19 91 VAL A N 1
ATOM 699 C CA . VAL A 1 91 ? -13.516 5.987 19.066 1.00 85.19 91 VAL A CA 1
ATOM 700 C C . VAL A 1 91 ? -12.578 7.172 19.224 1.00 85.19 91 VAL A C 1
ATOM 702 O O . VAL A 1 91 ? -13.022 8.318 19.161 1.00 85.19 91 VAL A O 1
ATOM 705 N N . LEU A 1 92 ? -11.286 6.902 19.394 1.00 80.81 92 LEU A N 1
ATOM 706 C CA . LEU A 1 92 ? -10.229 7.908 19.310 1.00 80.81 92 LEU A CA 1
ATOM 707 C C . LEU A 1 92 ? -9.608 7.856 17.911 1.00 80.81 92 LEU A C 1
ATOM 709 O O . LEU A 1 92 ? -8.951 6.880 17.553 1.00 80.81 92 LEU A O 1
ATOM 713 N N . GLN A 1 93 ? -9.773 8.918 17.126 1.00 79.44 93 GLN A N 1
ATOM 714 C CA . GLN A 1 93 ? -9.054 9.071 15.866 1.00 79.44 93 GLN A CA 1
ATOM 715 C C . GLN A 1 93 ? -7.631 9.559 16.135 1.00 79.44 93 GLN A C 1
ATOM 717 O O . GLN A 1 93 ? -7.414 10.717 16.486 1.00 79.44 93 GLN A O 1
ATOM 722 N N . SER A 1 94 ? -6.642 8.694 15.909 1.00 71.50 94 SER A N 1
ATOM 723 C CA . SER A 1 94 ? -5.233 9.014 16.178 1.00 71.50 94 SER A CA 1
ATOM 724 C C . SER A 1 94 ? -4.710 10.214 15.367 1.00 71.50 94 SER A C 1
ATOM 726 O O . SER A 1 94 ? -3.957 11.018 15.904 1.00 71.50 94 SER A O 1
ATOM 728 N N . LYS A 1 95 ? -5.151 10.390 14.108 1.00 63.81 95 LYS A N 1
ATOM 729 C CA . LYS A 1 95 ? -4.694 11.485 13.223 1.00 63.81 95 LYS A CA 1
ATOM 730 C C . LYS A 1 95 ? -5.129 12.874 13.703 1.00 63.81 95 LYS A C 1
ATOM 732 O O . LYS A 1 95 ? -4.380 13.831 13.551 1.00 63.81 95 LYS A O 1
ATOM 737 N N . SER A 1 96 ? -6.348 12.992 14.224 1.00 62.22 96 SER A N 1
ATOM 738 C CA . SER A 1 96 ? -6.953 14.270 14.622 1.00 62.22 96 SER A CA 1
ATOM 739 C C . SER A 1 96 ? -6.951 14.490 16.136 1.00 62.22 96 SER A C 1
ATOM 741 O O . SER A 1 96 ? -7.194 15.606 16.586 1.00 62.22 96 SER A O 1
ATOM 743 N N . GLY A 1 97 ? -6.732 13.434 16.926 1.00 64.81 97 GLY A N 1
ATOM 744 C CA . GLY A 1 97 ? -6.992 13.428 18.367 1.00 64.81 97 GLY A CA 1
ATOM 745 C C . GLY A 1 97 ? -8.484 13.500 18.714 1.00 64.81 97 GLY A C 1
ATOM 746 O O . GLY A 1 97 ? -8.830 13.617 19.888 1.00 64.81 97 GLY A O 1
ATOM 747 N N . ALA A 1 98 ? -9.378 13.447 17.719 1.00 65.00 98 ALA A N 1
ATOM 748 C CA . ALA A 1 98 ? -10.809 13.566 17.943 1.00 65.00 98 ALA A CA 1
ATOM 749 C C . ALA A 1 98 ? -11.352 12.314 18.637 1.00 65.00 98 ALA A C 1
ATOM 751 O O . ALA A 1 98 ? -11.076 11.187 18.221 1.00 65.00 98 ALA A O 1
ATOM 752 N N . VAL A 1 99 ? -12.171 12.520 19.667 1.00 71.81 99 VAL A N 1
ATOM 753 C CA . VAL A 1 99 ? -12.887 11.446 20.358 1.00 71.81 99 VAL A CA 1
ATOM 754 C C . VAL A 1 99 ? -14.358 11.516 19.981 1.00 71.81 99 VAL A C 1
ATOM 756 O O . VAL A 1 99 ? -15.041 12.500 20.268 1.00 71.81 99 VAL A O 1
ATOM 759 N N . ARG A 1 100 ? -14.862 10.454 19.357 1.00 75.06 100 ARG A N 1
ATOM 760 C CA . ARG A 1 100 ? -16.291 10.246 19.129 1.00 75.06 100 ARG A CA 1
ATOM 761 C C . ARG A 1 100 ? -16.812 9.331 20.222 1.00 75.06 100 ARG A C 1
ATOM 763 O O . ARG A 1 100 ? -16.378 8.193 20.313 1.00 75.06 100 ARG A O 1
ATOM 770 N N . ILE A 1 101 ? -17.748 9.809 21.031 1.00 72.56 101 ILE A N 1
ATOM 771 C CA . ILE A 1 101 ? -18.423 8.993 22.046 1.00 72.56 101 ILE A CA 1
ATOM 772 C C . ILE A 1 101 ? -19.772 8.568 21.471 1.00 72.56 101 ILE A C 1
ATOM 774 O O . ILE A 1 101 ? -20.561 9.417 21.047 1.00 72.56 101 ILE A O 1
ATOM 778 N N . ALA A 1 102 ? -20.040 7.266 21.442 1.00 66.69 102 ALA A N 1
ATOM 779 C CA . ALA A 1 102 ? -21.338 6.740 21.063 1.00 66.69 102 ALA A CA 1
ATOM 780 C C . ALA A 1 102 ? -22.352 7.093 22.162 1.00 66.69 102 ALA A C 1
ATOM 782 O O . ALA A 1 102 ? -22.315 6.564 23.272 1.00 66.69 102 ALA A O 1
ATOM 783 N N . ARG A 1 103 ? -23.268 8.023 21.876 1.00 52.75 103 ARG A N 1
ATOM 784 C CA . ARG A 1 103 ? -24.388 8.318 22.776 1.00 52.75 103 ARG A CA 1
ATOM 785 C C . ARG A 1 103 ? -25.453 7.246 22.577 1.00 52.75 103 ARG A C 1
ATOM 787 O O . ARG A 1 103 ? -26.231 7.341 21.634 1.00 52.75 103 ARG A O 1
ATOM 794 N N . ARG A 1 104 ? -25.500 6.233 23.442 1.00 55.00 104 ARG A N 1
ATOM 795 C CA . ARG A 1 104 ? -26.606 5.266 23.441 1.00 55.00 104 ARG A CA 1
ATOM 796 C C . ARG A 1 104 ? -27.604 5.534 24.568 1.00 55.00 104 ARG A C 1
ATOM 798 O O . ARG A 1 104 ? -27.183 5.648 25.720 1.00 55.00 104 ARG A O 1
ATOM 805 N N . PRO A 1 105 ? -28.920 5.542 24.286 1.00 41.22 105 PRO A N 1
ATOM 806 C CA . PRO A 1 105 ? -29.908 5.084 25.250 1.00 41.22 105 PRO A CA 1
ATOM 807 C C . PRO A 1 105 ? -29.706 3.574 25.433 1.00 41.22 105 PRO A C 1
ATOM 809 O O . PRO A 1 105 ? -29.669 2.818 24.463 1.00 41.22 105 PRO A O 1
ATOM 812 N N . ARG A 1 106 ? -29.526 3.119 26.675 1.00 43.22 106 ARG A N 1
ATOM 813 C CA . ARG A 1 106 ? -29.476 1.689 26.996 1.00 43.22 106 ARG A CA 1
ATOM 814 C C . ARG A 1 106 ? -30.855 1.074 26.767 1.00 43.22 106 ARG A C 1
ATOM 816 O O . ARG A 1 106 ? -31.683 1.130 27.666 1.00 43.22 106 ARG A O 1
ATOM 823 N N . GLN A 1 107 ? -31.078 0.450 25.619 1.00 37.81 107 GLN A N 1
ATOM 824 C CA . GLN A 1 107 ? -32.051 -0.631 25.487 1.00 37.81 107 GLN A CA 1
ATOM 825 C C . GLN A 1 107 ? -31.688 -1.489 24.277 1.00 37.81 107 GLN A C 1
ATOM 827 O O . GLN A 1 107 ? -31.564 -0.999 23.159 1.00 37.81 107 GLN A O 1
ATOM 832 N N . LEU A 1 108 ? -31.466 -2.777 24.551 1.00 44.16 108 LEU A N 1
ATOM 833 C CA . LEU A 1 108 ? -31.519 -3.848 23.564 1.00 44.16 108 LEU A CA 1
ATOM 834 C C . LEU A 1 108 ? -32.825 -3.679 22.790 1.00 44.16 108 LEU A C 1
ATOM 836 O O . LEU A 1 108 ? -33.890 -3.789 23.396 1.00 44.16 108 LEU A O 1
ATOM 840 N N . GLN A 1 109 ? -32.746 -3.395 21.495 1.00 34.62 109 GLN A N 1
ATOM 841 C CA . GLN A 1 109 ? -33.912 -3.481 20.637 1.00 34.62 109 GLN A CA 1
ATOM 842 C C . GLN A 1 109 ? -33.644 -4.474 19.519 1.00 34.62 109 GLN A C 1
ATOM 844 O O . GLN A 1 109 ? -32.559 -4.534 18.939 1.00 34.62 109 GLN A O 1
ATOM 849 N N . GLU A 1 110 ? -34.651 -5.320 19.380 1.00 38.38 110 GLU A N 1
ATOM 850 C CA . GLU A 1 110 ? -34.792 -6.481 18.532 1.00 38.38 110 GLU A CA 1
ATOM 851 C C . GLU A 1 110 ? -34.373 -6.229 17.086 1.00 38.38 110 GLU A C 1
ATOM 853 O O . GLU A 1 110 ? -34.450 -5.114 16.577 1.00 38.38 110 GLU A O 1
ATOM 858 N N . VAL A 1 111 ? -33.939 -7.330 16.464 1.00 46.22 111 VAL A N 1
ATOM 859 C CA . VAL A 1 111 ? -33.868 -7.603 15.023 1.00 46.22 111 VAL A CA 1
ATOM 860 C C . VAL A 1 111 ? -34.392 -6.449 14.167 1.00 46.22 111 VAL A C 1
ATOM 862 O O . VAL A 1 111 ? -35.587 -6.344 13.905 1.00 46.22 111 VAL A O 1
ATOM 865 N N . VAL A 1 112 ? -33.477 -5.605 13.691 1.00 35.00 112 VAL A N 1
ATOM 866 C CA . VAL A 1 112 ? -33.796 -4.688 12.602 1.00 35.00 112 VAL A CA 1
ATOM 867 C C . VAL A 1 112 ? -33.786 -5.523 11.325 1.00 35.00 112 VAL A C 1
ATOM 869 O O . VAL A 1 112 ? -32.767 -6.125 10.974 1.00 35.00 112 VAL A O 1
ATOM 872 N N . GLU A 1 113 ? -34.955 -5.603 10.685 1.00 34.22 113 GLU A N 1
ATOM 873 C CA . GLU A 1 113 ? -35.150 -6.075 9.314 1.00 34.22 113 GLU A CA 1
ATOM 874 C C . GLU A 1 113 ? -34.034 -5.572 8.401 1.00 34.22 113 GLU A C 1
ATOM 876 O O . GLU A 1 113 ? -33.490 -4.497 8.639 1.00 34.22 113 GLU A O 1
ATOM 881 N N . ALA A 1 114 ? -33.714 -6.354 7.364 1.00 37.03 114 ALA A N 1
ATOM 882 C CA . ALA A 1 114 ? -32.691 -6.090 6.356 1.00 37.03 114 ALA A CA 1
ATOM 883 C C . ALA A 1 114 ? -32.747 -4.645 5.822 1.00 37.03 114 ALA A C 1
ATOM 885 O O . ALA A 1 114 ? -33.332 -4.358 4.779 1.00 37.03 114 ALA A O 1
ATOM 886 N N . GLY A 1 115 ? -32.124 -3.729 6.562 1.00 31.25 115 GLY A N 1
ATOM 887 C CA . GLY A 1 115 ? -31.959 -2.342 6.192 1.00 31.25 115 GLY A CA 1
ATOM 888 C C . GLY A 1 115 ? -31.077 -2.329 4.966 1.00 31.25 115 GLY A C 1
ATOM 889 O O . GLY A 1 115 ? -30.011 -2.944 4.984 1.00 31.25 115 GLY A O 1
ATOM 890 N N . HIS A 1 116 ? -31.590 -1.705 3.906 1.00 35.59 116 HIS A N 1
ATOM 891 C CA . HIS A 1 116 ? -30.945 -1.495 2.619 1.00 35.59 116 HIS A CA 1
ATOM 892 C C . HIS A 1 116 ? -29.428 -1.659 2.698 1.00 35.59 116 HIS A C 1
ATOM 894 O O . HIS A 1 116 ? -28.719 -0.806 3.229 1.00 35.59 116 HIS A O 1
ATOM 900 N N . ILE A 1 117 ? -28.944 -2.783 2.166 1.00 36.50 117 ILE A N 1
ATOM 901 C CA . ILE A 1 117 ? -27.543 -2.925 1.809 1.00 36.50 117 ILE A CA 1
ATOM 902 C C . ILE A 1 117 ? -27.345 -1.849 0.743 1.00 36.50 117 ILE A C 1
ATOM 904 O O . ILE A 1 117 ? -27.742 -2.052 -0.405 1.00 36.50 117 ILE A O 1
ATOM 908 N N . GLU A 1 118 ? -26.823 -0.676 1.113 1.00 39.47 118 GLU A N 1
ATOM 909 C CA . GLU A 1 118 ? -26.221 0.191 0.110 1.00 39.47 118 GLU A CA 1
ATOM 910 C C . GLU A 1 118 ? -25.216 -0.701 -0.609 1.00 39.47 118 GLU A C 1
ATOM 912 O O . GLU A 1 118 ? -24.284 -1.218 0.014 1.00 39.47 118 GLU A O 1
ATOM 917 N N . GLU A 1 119 ? -25.486 -0.998 -1.885 1.00 42.19 119 GLU A N 1
ATOM 918 C CA . GLU A 1 119 ? -24.572 -1.755 -2.727 1.00 42.19 119 GLU A CA 1
ATOM 919 C C . GLU A 1 119 ? -23.178 -1.198 -2.468 1.00 42.19 119 GLU A C 1
ATOM 921 O O . GLU A 1 119 ? -22.938 -0.017 -2.727 1.00 42.19 119 GLU A O 1
ATOM 926 N N . PHE A 1 120 ? -22.268 -2.019 -1.933 1.00 39.00 120 PHE A N 1
ATOM 927 C CA . PHE A 1 120 ? -20.873 -1.632 -1.813 1.00 39.00 120 PHE A CA 1
ATOM 928 C C . PHE A 1 120 ? -20.365 -1.368 -3.229 1.00 39.00 120 PHE A C 1
ATOM 930 O O . PHE A 1 120 ? -19.974 -2.274 -3.969 1.00 39.00 120 PHE A O 1
ATOM 937 N N . ARG A 1 121 ? -20.432 -0.109 -3.649 1.00 45.97 121 ARG A N 1
ATOM 938 C CA . ARG A 1 121 ? -19.890 0.333 -4.919 1.00 45.97 121 ARG A CA 1
ATOM 939 C C . ARG A 1 121 ? -18.421 0.553 -4.671 1.00 45.97 121 ARG A C 1
ATOM 941 O O . ARG A 1 121 ? -18.043 1.419 -3.887 1.00 45.97 121 ARG A O 1
ATOM 948 N N . GLN A 1 122 ? -17.600 -0.252 -5.339 1.00 46.75 122 GLN A N 1
ATOM 949 C CA . GLN A 1 122 ? -16.156 -0.085 -5.308 1.00 46.75 122 GLN A CA 1
ATOM 950 C C . GLN A 1 122 ? -15.824 1.403 -5.532 1.00 46.75 122 GLN A C 1
ATOM 952 O O . GLN A 1 122 ? -16.239 1.956 -6.560 1.00 46.75 122 GLN A O 1
ATOM 957 N N . PRO A 1 123 ? -15.120 2.067 -4.595 1.00 57.78 123 PRO A N 1
ATOM 958 C CA . PRO A 1 123 ? -14.840 3.489 -4.712 1.00 57.78 123 PRO A CA 1
ATOM 959 C C . PRO A 1 123 ? -14.034 3.739 -5.986 1.00 57.78 123 PRO A C 1
ATOM 961 O O . PRO A 1 123 ? -12.973 3.150 -6.208 1.00 57.78 123 PRO A O 1
ATOM 964 N N . LYS A 1 124 ? -14.567 4.600 -6.855 1.00 71.94 124 LYS A N 1
ATOM 965 C CA . LYS A 1 124 ? -13.893 5.012 -8.086 1.00 71.94 124 LYS A CA 1
ATOM 966 C C . LYS A 1 124 ? -12.946 6.157 -7.755 1.00 71.94 124 LYS A C 1
ATOM 968 O O . LYS A 1 124 ? -13.369 7.298 -7.603 1.00 71.94 124 LYS A O 1
ATOM 973 N N . LEU A 1 125 ? -11.660 5.841 -7.637 1.00 78.19 125 LEU A N 1
ATOM 974 C CA . LEU A 1 125 ? -10.622 6.848 -7.448 1.00 78.19 125 LEU A CA 1
ATOM 975 C C . LEU A 1 125 ? -10.269 7.484 -8.794 1.00 78.19 125 LEU A C 1
ATOM 977 O O . LEU A 1 125 ? -9.794 6.809 -9.709 1.00 78.19 125 LEU A O 1
ATOM 981 N N . HIS A 1 126 ? -10.476 8.793 -8.904 1.00 87.19 126 HIS A N 1
ATOM 982 C CA . HIS A 1 126 ? -10.064 9.577 -10.062 1.00 87.19 126 HIS A CA 1
ATOM 983 C C . HIS A 1 126 ? -8.711 10.214 -9.767 1.00 87.19 126 HIS A C 1
ATOM 985 O O . HIS A 1 126 ? -8.628 11.179 -9.011 1.00 87.19 126 HIS A O 1
ATOM 991 N N . LEU A 1 127 ? -7.638 9.684 -10.352 1.00 90.31 127 LEU A N 1
ATOM 992 C CA . LEU A 1 127 ? -6.274 10.117 -10.054 1.00 90.31 127 LEU A CA 1
ATOM 993 C C . LEU A 1 127 ? -5.625 10.797 -11.262 1.00 90.31 127 LEU A C 1
ATOM 995 O O . LEU A 1 127 ? -5.687 10.281 -12.377 1.00 90.31 127 LEU A O 1
ATOM 999 N N . GLN A 1 128 ? -4.952 11.921 -11.025 1.00 94.00 128 GLN A N 1
ATOM 1000 C CA . GLN A 1 128 ? -4.141 12.617 -12.017 1.00 94.00 128 GLN A CA 1
ATOM 1001 C C . GLN A 1 128 ? -2.659 12.332 -11.770 1.00 94.00 128 GLN A C 1
ATOM 1003 O O . GLN A 1 128 ? -2.136 12.596 -10.688 1.00 94.00 128 GLN A O 1
ATOM 1008 N N . LEU A 1 129 ? -1.966 11.829 -12.792 1.00 93.69 129 LEU A N 1
ATOM 1009 C CA . LEU A 1 129 ? -0.514 11.663 -12.777 1.00 93.69 129 LEU A CA 1
ATOM 1010 C C . LEU A 1 129 ? 0.168 12.936 -13.278 1.00 93.69 129 LEU A C 1
ATOM 1012 O O . LEU A 1 129 ? -0.183 13.461 -14.334 1.00 93.69 129 LEU A O 1
ATOM 1016 N N . ARG A 1 130 ? 1.177 13.410 -12.545 1.00 93.19 130 ARG A N 1
ATOM 1017 C CA . ARG A 1 130 ? 2.049 14.507 -12.972 1.00 93.19 130 ARG A CA 1
ATOM 1018 C C . ARG A 1 130 ? 3.512 14.104 -12.899 1.00 93.19 130 ARG A C 1
ATOM 1020 O O . ARG A 1 130 ? 3.978 13.594 -11.883 1.00 93.19 130 ARG A O 1
ATOM 1027 N N . VAL A 1 131 ? 4.237 14.381 -13.979 1.00 90.75 131 VAL A N 1
ATOM 1028 C CA . VAL A 1 131 ? 5.694 14.240 -14.046 1.00 90.75 131 VAL A CA 1
ATOM 1029 C C . VAL A 1 131 ? 6.323 15.517 -13.494 1.00 90.75 131 VAL A C 1
ATOM 1031 O O . VAL A 1 131 ? 5.985 16.616 -13.937 1.00 90.75 131 VAL A O 1
ATOM 1034 N N . LEU A 1 132 ? 7.209 15.380 -12.512 1.00 89.25 132 LEU A N 1
ATOM 1035 C CA . LEU A 1 132 ? 7.928 16.501 -11.911 1.00 89.25 132 LEU A CA 1
ATOM 1036 C C . LEU A 1 132 ? 9.229 16.770 -12.669 1.00 89.25 132 LEU A C 1
ATOM 1038 O O . LEU A 1 132 ? 9.765 15.895 -13.355 1.00 89.25 132 LEU A O 1
ATOM 1042 N N . ARG A 1 133 ? 9.776 17.979 -12.515 1.00 87.31 133 ARG A N 1
ATOM 1043 C CA . ARG A 1 133 ? 11.126 18.265 -13.008 1.00 87.31 133 ARG A CA 1
ATOM 1044 C C . ARG A 1 133 ? 12.163 17.481 -12.191 1.00 87.31 133 ARG A C 1
ATOM 1046 O O . ARG A 1 133 ? 11.940 17.244 -10.998 1.00 87.31 133 ARG A O 1
ATOM 1053 N N . PRO A 1 134 ? 13.283 17.071 -12.807 1.00 81.62 134 PRO A N 1
ATOM 1054 C CA . PRO A 1 134 ? 14.321 16.311 -12.126 1.00 81.62 134 PRO A CA 1
ATOM 1055 C C . PRO A 1 134 ? 14.886 16.994 -10.889 1.00 81.62 134 PRO A C 1
ATOM 1057 O O . PRO A 1 134 ? 14.879 18.216 -10.757 1.00 81.62 134 PRO A O 1
ATOM 1060 N N . ASN A 1 135 ? 15.515 16.171 -10.058 1.00 84.50 135 ASN A N 1
ATOM 1061 C CA . ASN A 1 135 ? 16.398 16.567 -8.975 1.00 84.50 135 ASN A CA 1
ATOM 1062 C C . ASN A 1 135 ? 15.671 17.477 -7.992 1.00 84.50 135 ASN A C 1
ATOM 1064 O O . ASN A 1 135 ? 14.817 16.976 -7.271 1.00 84.50 135 ASN A O 1
ATOM 1068 N N . ARG A 1 136 ? 15.970 18.780 -7.967 1.00 83.94 136 ARG A N 1
ATOM 1069 C CA . ARG A 1 136 ? 15.509 19.701 -6.922 1.00 83.94 136 ARG A CA 1
ATOM 1070 C C . ARG A 1 136 ? 13.995 19.658 -6.714 1.00 83.94 136 ARG A C 1
ATOM 1072 O O . ARG A 1 136 ? 13.572 19.370 -5.603 1.00 83.94 136 ARG A O 1
ATOM 1079 N N . ASP A 1 137 ? 13.194 19.840 -7.762 1.00 85.50 137 ASP A N 1
ATOM 1080 C CA . ASP A 1 137 ? 11.728 19.880 -7.633 1.00 85.50 137 ASP A CA 1
ATOM 1081 C C . ASP A 1 137 ? 11.169 18.521 -7.177 1.00 85.50 137 ASP A C 1
ATOM 1083 O O . ASP A 1 137 ? 10.304 18.436 -6.306 1.00 85.50 137 ASP A O 1
ATOM 1087 N N . SER A 1 138 ? 11.701 17.428 -7.732 1.00 87.81 138 SER A N 1
ATOM 1088 C CA . SER A 1 138 ? 11.320 16.067 -7.340 1.00 87.81 138 SER A CA 1
ATOM 1089 C C . SER A 1 138 ? 11.706 15.745 -5.895 1.00 87.81 138 SER A C 1
ATOM 1091 O O . SER A 1 138 ? 10.940 15.103 -5.177 1.00 87.81 138 SER A O 1
ATOM 1093 N N . GLN A 1 139 ? 12.892 16.178 -5.466 1.00 86.62 139 GLN A N 1
ATOM 1094 C CA . GLN A 1 139 ? 13.392 16.004 -4.108 1.00 86.62 139 GLN A CA 1
ATOM 1095 C C . GLN A 1 139 ? 12.593 16.862 -3.126 1.00 86.62 139 GLN A C 1
ATOM 1097 O O . GLN A 1 139 ? 12.260 16.373 -2.051 1.00 86.62 139 GLN A O 1
ATOM 1102 N N . GLU A 1 140 ? 12.234 18.093 -3.491 1.00 88.50 140 GLU A N 1
ATOM 1103 C CA . GLU A 1 140 ? 11.421 18.989 -2.668 1.00 88.50 140 GLU A CA 1
ATOM 1104 C C . GLU A 1 140 ? 10.025 18.409 -2.438 1.00 88.50 140 GLU A C 1
ATOM 1106 O O . GLU A 1 140 ? 9.601 18.274 -1.291 1.00 88.50 140 GLU A O 1
ATOM 1111 N N . VAL A 1 141 ? 9.335 17.978 -3.501 1.00 89.25 141 VAL A N 1
ATOM 1112 C CA . VAL A 1 141 ? 8.015 17.341 -3.374 1.00 89.25 141 VAL A CA 1
ATOM 1113 C C . VAL A 1 141 ? 8.102 16.065 -2.538 1.00 89.25 141 VAL A C 1
ATOM 1115 O O . VAL A 1 141 ? 7.274 15.861 -1.651 1.00 89.25 141 VAL A O 1
ATOM 1118 N N . PHE A 1 142 ? 9.108 15.217 -2.774 1.00 88.19 142 PHE A N 1
ATOM 1119 C CA . PHE A 1 142 ? 9.308 14.017 -1.963 1.00 88.19 142 PHE A CA 1
ATOM 1120 C C . PHE A 1 142 ? 9.525 14.364 -0.485 1.00 88.19 142 PHE A C 1
ATOM 1122 O O . PHE A 1 142 ? 8.853 13.811 0.381 1.00 88.19 142 PHE A O 1
ATOM 1129 N N . SER A 1 143 ? 10.431 15.300 -0.200 1.00 87.19 143 SER A N 1
ATOM 1130 C CA . SER A 1 143 ? 10.811 15.675 1.165 1.00 87.19 143 SER A CA 1
ATOM 1131 C C . SER A 1 143 ? 9.641 16.293 1.920 1.00 87.19 143 SER A C 1
ATOM 1133 O O . SER A 1 143 ? 9.409 15.955 3.073 1.00 87.19 143 SER A O 1
ATOM 1135 N N . LYS A 1 144 ? 8.871 17.150 1.246 1.00 88.88 144 LYS A N 1
ATOM 1136 C CA . LYS A 1 144 ? 7.756 17.882 1.844 1.00 88.88 144 LYS A CA 1
ATOM 1137 C C . LYS A 1 144 ? 6.524 17.018 2.111 1.00 88.88 144 LYS A C 1
ATOM 1139 O O . LYS A 1 144 ? 5.812 17.292 3.067 1.00 88.88 144 LYS A O 1
ATOM 1144 N N . PHE A 1 145 ? 6.241 16.026 1.264 1.00 87.19 145 PHE A N 1
ATOM 1145 C CA . PHE A 1 145 ? 4.955 15.316 1.307 1.00 87.19 145 PHE A CA 1
ATOM 1146 C C . PHE A 1 145 ? 5.055 13.803 1.529 1.00 87.19 145 PHE A C 1
ATOM 1148 O O . PHE A 1 145 ? 4.054 13.186 1.874 1.00 87.19 145 PHE A O 1
ATOM 1155 N N . PHE A 1 146 ? 6.216 13.179 1.307 1.00 88.44 146 PHE A N 1
ATOM 1156 C CA . PHE A 1 146 ? 6.323 11.714 1.253 1.00 88.44 146 PHE A CA 1
ATOM 1157 C C . PHE A 1 146 ? 7.456 11.123 2.099 1.00 88.44 146 PHE A C 1
ATOM 1159 O O . PHE A 1 146 ? 7.435 9.920 2.361 1.00 88.44 146 PHE A O 1
ATOM 1166 N N . ALA A 1 147 ? 8.432 11.924 2.536 1.00 83.19 147 ALA A N 1
ATOM 1167 C CA . ALA A 1 147 ? 9.594 11.432 3.274 1.00 83.19 147 ALA A CA 1
ATOM 1168 C C . ALA A 1 147 ? 9.225 10.789 4.618 1.00 83.19 147 ALA A C 1
ATOM 1170 O O . ALA A 1 147 ? 9.761 9.730 4.938 1.00 83.19 147 ALA A O 1
ATOM 1171 N N . GLU A 1 148 ? 8.266 11.362 5.352 1.00 79.88 148 GLU A N 1
ATOM 1172 C CA . GLU A 1 148 ? 7.782 10.824 6.637 1.00 79.88 148 GLU A CA 1
ATOM 1173 C C . GLU A 1 148 ? 7.146 9.432 6.502 1.00 79.88 148 GLU A C 1
ATOM 1175 O O . GLU A 1 148 ? 7.154 8.637 7.438 1.00 79.88 148 GLU A O 1
ATOM 1180 N N . HIS A 1 149 ? 6.635 9.106 5.314 1.00 72.38 149 HIS A N 1
ATOM 1181 C CA . HIS A 1 149 ? 5.958 7.843 5.023 1.00 72.38 149 HIS A CA 1
ATOM 1182 C C . HIS A 1 149 ? 6.849 6.843 4.274 1.00 72.38 149 HIS A C 1
ATOM 1184 O O . HIS A 1 149 ? 6.367 5.817 3.787 1.00 72.38 149 HIS A O 1
ATOM 1190 N N . HIS A 1 150 ? 8.150 7.124 4.154 1.00 71.25 150 HIS A N 1
ATOM 1191 C CA . HIS A 1 150 ? 9.095 6.268 3.454 1.00 71.25 150 HIS A CA 1
ATOM 1192 C C . HIS A 1 150 ? 10.020 5.514 4.420 1.00 71.25 150 HIS A C 1
ATOM 1194 O O . HIS A 1 150 ? 10.686 6.098 5.266 1.00 71.25 150 HIS A O 1
ATOM 1200 N N . TYR A 1 151 ? 10.125 4.194 4.245 1.00 60.53 151 TYR A N 1
ATOM 1201 C CA . TYR A 1 151 ? 10.825 3.309 5.185 1.00 60.53 151 TYR A CA 1
ATOM 1202 C C . TYR A 1 151 ? 12.362 3.314 5.072 1.00 60.53 151 TYR A C 1
ATOM 1204 O O . TYR A 1 151 ? 13.031 2.861 5.998 1.00 60.53 151 TYR A O 1
ATOM 1212 N N . MET A 1 152 ? 12.951 3.755 3.947 1.00 57.53 152 MET A N 1
ATOM 1213 C CA . MET A 1 152 ? 14.418 3.848 3.844 1.00 57.53 152 MET A CA 1
ATOM 1214 C C . MET A 1 152 ? 14.897 5.219 4.303 1.00 57.53 152 MET A C 1
ATOM 1216 O O . MET A 1 152 ? 14.553 6.230 3.685 1.00 57.53 152 MET A O 1
ATOM 1220 N N . GLN A 1 153 ? 15.760 5.209 5.315 1.00 51.38 153 GLN A N 1
ATOM 1221 C CA . GLN A 1 153 ? 16.575 6.347 5.715 1.00 51.38 153 GLN A CA 1
ATOM 1222 C C . GLN A 1 153 ? 17.846 6.380 4.851 1.00 51.38 153 GLN A C 1
ATOM 1224 O O . GLN A 1 153 ? 18.532 5.368 4.702 1.00 51.38 153 GLN A O 1
ATOM 1229 N N . GLY A 1 154 ? 18.129 7.522 4.222 1.00 59.28 154 GLY A N 1
ATOM 1230 C CA . GLY A 1 154 ? 19.305 7.723 3.371 1.00 59.28 154 GLY A CA 1
ATOM 1231 C C . GLY A 1 154 ? 19.097 8.821 2.327 1.00 59.28 154 GLY A C 1
ATOM 1232 O O . GLY A 1 154 ? 17.962 9.117 1.951 1.00 59.28 154 GLY A O 1
ATOM 1233 N N . GLY A 1 155 ? 20.196 9.412 1.849 1.00 63.03 155 GLY A N 1
ATOM 1234 C CA . GLY A 1 155 ? 20.166 10.482 0.849 1.00 63.03 155 GLY A CA 1
ATOM 1235 C C . GLY A 1 155 ? 19.463 10.068 -0.448 1.00 63.03 155 GLY A C 1
ATOM 1236 O O . GLY A 1 155 ? 19.564 8.921 -0.897 1.00 63.03 155 GLY A O 1
ATOM 1237 N N . LEU A 1 156 ? 18.728 11.004 -1.051 1.00 72.94 156 LEU A N 1
ATOM 1238 C CA . LEU A 1 156 ? 18.133 10.800 -2.371 1.00 72.94 156 LEU A CA 1
ATOM 1239 C C . LEU A 1 156 ? 19.240 10.711 -3.437 1.00 72.94 156 LEU A C 1
ATOM 1241 O O . LEU A 1 156 ? 20.262 11.385 -3.310 1.00 72.94 156 LEU A O 1
ATOM 1245 N N . PRO A 1 157 ? 19.065 9.896 -4.495 1.00 67.25 157 PRO A N 1
ATOM 1246 C CA . PRO A 1 157 ? 20.030 9.838 -5.590 1.00 67.25 157 PRO A CA 1
ATOM 1247 C C . PRO A 1 157 ? 20.244 11.206 -6.254 1.00 67.25 157 PRO A C 1
ATOM 1249 O O . PRO A 1 157 ? 19.310 12.003 -6.357 1.00 67.25 157 PRO A O 1
ATOM 1252 N N . SER A 1 158 ? 21.456 11.434 -6.769 1.00 61.09 158 SER A N 1
ATOM 1253 C CA . SER A 1 158 ? 21.832 12.668 -7.476 1.00 61.09 158 SER A CA 1
ATOM 1254 C C . SER A 1 158 ? 21.049 12.888 -8.773 1.00 61.09 158 SER A C 1
ATOM 1256 O O . SER A 1 158 ? 20.740 14.027 -9.106 1.00 61.09 158 SER A O 1
ATOM 1258 N N . VAL A 1 159 ? 20.690 11.807 -9.478 1.00 67.56 159 VAL A N 1
ATOM 1259 C CA . VAL A 1 159 ? 19.784 11.831 -10.635 1.00 67.56 159 VAL A CA 1
ATOM 1260 C C . VAL A 1 159 ? 18.479 11.148 -10.251 1.00 67.56 159 VAL A C 1
ATOM 1262 O O . VAL A 1 159 ? 18.407 9.917 -10.163 1.00 67.56 159 VAL A O 1
ATOM 1265 N N . PHE A 1 160 ? 17.450 11.960 -10.019 1.00 77.44 160 PHE A N 1
ATOM 1266 C CA . PHE A 1 160 ? 16.170 11.524 -9.467 1.00 77.44 160 PHE A CA 1
ATOM 1267 C C . PHE A 1 160 ? 15.009 12.223 -10.174 1.00 77.44 160 PHE A C 1
ATOM 1269 O O . PHE A 1 160 ? 14.944 13.447 -10.203 1.00 77.44 160 PHE A O 1
ATOM 1276 N N . HIS A 1 161 ? 14.086 11.450 -10.739 1.00 88.56 161 HIS A N 1
ATOM 1277 C CA . HIS A 1 161 ? 12.859 11.962 -11.347 1.00 88.56 161 HIS A CA 1
ATOM 1278 C C . HIS A 1 161 ? 11.651 11.456 -10.572 1.00 88.56 161 HIS A C 1
ATOM 1280 O O . HIS A 1 161 ? 11.469 10.250 -10.415 1.00 88.56 161 HIS A O 1
ATOM 1286 N N . GLY A 1 162 ? 10.833 12.382 -10.091 1.00 90.62 162 GLY A N 1
ATOM 1287 C CA . GLY A 1 162 ? 9.597 12.093 -9.389 1.00 90.62 162 GLY A CA 1
ATOM 1288 C C . GLY A 1 162 ? 8.390 12.149 -10.313 1.00 90.62 162 GLY A C 1
ATOM 1289 O O . GLY A 1 162 ? 8.262 13.037 -11.156 1.00 90.62 162 GLY A O 1
ATOM 1290 N N . LEU A 1 163 ? 7.466 11.226 -10.101 1.00 95.38 163 LEU A N 1
ATOM 1291 C CA . LEU A 1 163 ? 6.091 11.335 -10.550 1.00 95.38 163 LEU A CA 1
ATOM 1292 C C . LEU A 1 163 ? 5.193 11.364 -9.324 1.00 95.38 163 LEU A C 1
ATOM 1294 O O . LEU A 1 163 ? 5.445 10.660 -8.345 1.00 95.38 163 LEU A O 1
ATOM 1298 N N . VAL A 1 164 ? 4.135 12.160 -9.393 1.00 95.62 164 VAL A N 1
ATOM 1299 C CA . VAL A 1 164 ? 3.168 12.296 -8.311 1.00 95.62 164 VAL A CA 1
ATOM 1300 C C . VAL A 1 164 ? 1.765 11.996 -8.817 1.00 95.62 164 VAL A C 1
ATOM 1302 O O . VAL A 1 164 ? 1.358 12.483 -9.872 1.00 95.62 164 VAL A O 1
ATOM 1305 N N . LEU A 1 165 ? 1.033 11.177 -8.068 1.00 95.00 165 LEU A N 1
ATOM 1306 C CA . LEU A 1 165 ? -0.407 11.028 -8.212 1.00 95.00 165 LEU A CA 1
ATOM 1307 C C . LEU A 1 165 ? -1.102 12.008 -7.280 1.00 95.00 165 LEU A C 1
ATOM 1309 O O . LEU A 1 165 ? -0.735 12.123 -6.105 1.00 95.00 165 LEU A O 1
ATOM 1313 N N . ARG A 1 166 ? -2.129 12.662 -7.810 1.00 93.12 166 ARG A N 1
ATOM 1314 C CA . ARG A 1 166 ? -3.050 13.502 -7.057 1.00 93.12 166 ARG A CA 1
ATOM 1315 C C . ARG A 1 166 ? -4.476 13.030 -7.232 1.00 93.12 166 ARG A C 1
ATOM 1317 O O . ARG A 1 166 ? -4.830 12.493 -8.280 1.00 93.12 166 ARG A O 1
ATOM 1324 N N . ASP A 1 167 ? -5.284 13.253 -6.216 1.00 87.25 167 ASP A N 1
ATOM 1325 C CA . ASP A 1 167 ? -6.725 13.100 -6.315 1.00 87.25 167 ASP A CA 1
ATOM 1326 C C . ASP A 1 167 ? -7.277 14.200 -7.237 1.00 87.25 167 ASP A C 1
ATOM 1328 O O . ASP A 1 167 ? -6.981 15.379 -7.056 1.00 87.25 167 ASP A O 1
ATOM 1332 N N . SER A 1 168 ? -8.043 13.821 -8.259 1.00 87.31 168 SER A N 1
ATOM 1333 C CA . SER A 1 168 ? -8.521 14.765 -9.280 1.00 87.31 168 SER A CA 1
ATOM 1334 C C . SER A 1 168 ? -9.610 15.702 -8.761 1.00 87.31 168 SER A C 1
ATOM 1336 O O . SER A 1 168 ? -9.811 16.764 -9.340 1.00 87.31 168 SER A O 1
ATOM 1338 N N . ALA A 1 169 ? -10.328 15.312 -7.705 1.00 82.56 169 ALA A N 1
ATOM 1339 C CA . ALA A 1 169 ? -11.395 16.110 -7.118 1.00 82.56 169 ALA A CA 1
ATOM 1340 C C . ALA A 1 169 ? -10.860 17.080 -6.057 1.00 82.56 169 ALA A C 1
ATOM 1342 O O . ALA A 1 169 ? -11.351 18.200 -5.946 1.00 82.56 169 ALA A O 1
ATOM 1343 N N . THR A 1 170 ? -9.857 16.662 -5.280 1.00 84.38 170 THR A N 1
ATOM 1344 C CA . THR A 1 170 ? -9.359 17.436 -4.128 1.00 84.38 170 THR A CA 1
ATOM 1345 C C . THR A 1 170 ? -7.963 18.036 -4.315 1.00 84.38 170 THR A C 1
ATOM 1347 O O . THR A 1 170 ? -7.515 18.788 -3.453 1.00 84.38 170 THR A O 1
ATOM 1350 N N . ASP A 1 171 ? -7.256 17.688 -5.396 1.00 87.50 171 ASP A N 1
ATOM 1351 C CA . ASP A 1 171 ? -5.841 18.015 -5.666 1.00 87.50 171 ASP A CA 1
ATOM 1352 C C . ASP A 1 171 ? -4.863 17.559 -4.560 1.00 87.50 171 ASP A C 1
ATOM 1354 O O . ASP A 1 171 ? -3.689 17.942 -4.534 1.00 87.50 171 ASP A O 1
ATOM 1358 N N . ARG A 1 172 ? -5.315 16.695 -3.640 1.00 88.50 172 ARG A N 1
ATOM 1359 C CA . ARG A 1 172 ? -4.474 16.142 -2.574 1.00 88.50 172 ARG A CA 1
ATOM 1360 C C . ARG A 1 172 ? -3.443 15.180 -3.143 1.00 88.50 172 ARG A C 1
ATOM 1362 O O . ARG A 1 172 ? -3.710 14.445 -4.091 1.00 88.50 172 ARG A O 1
ATOM 1369 N N . MET A 1 173 ? -2.264 15.157 -2.527 1.00 91.81 173 MET A N 1
ATOM 1370 C CA . MET A 1 173 ? -1.227 14.174 -2.837 1.00 91.81 173 MET A CA 1
ATOM 1371 C C . MET A 1 173 ? -1.723 12.765 -2.496 1.00 91.81 173 MET A C 1
ATOM 1373 O O . MET A 1 173 ? -2.367 12.573 -1.473 1.00 91.81 173 MET A O 1
ATOM 1377 N N . VAL A 1 174 ? -1.418 11.789 -3.351 1.00 91.25 174 VAL A N 1
ATOM 1378 C CA . VAL A 1 174 ? -1.870 10.395 -3.196 1.00 91.25 174 VAL A CA 1
ATOM 1379 C C . VAL A 1 174 ? -0.684 9.450 -3.124 1.00 91.25 174 VAL A C 1
ATOM 1381 O O . VAL A 1 174 ? -0.544 8.660 -2.191 1.00 91.25 174 VAL A O 1
ATOM 1384 N N . ALA A 1 175 ? 0.196 9.529 -4.117 1.00 94.38 175 ALA A N 1
ATOM 1385 C CA . ALA A 1 175 ? 1.359 8.666 -4.202 1.00 94.38 175 ALA A CA 1
ATOM 1386 C C . ALA A 1 175 ? 2.507 9.367 -4.915 1.00 94.38 175 ALA A C 1
ATOM 1388 O O . ALA A 1 175 ? 2.303 10.261 -5.733 1.00 94.38 175 ALA A O 1
ATOM 1389 N N . PHE A 1 176 ? 3.714 8.906 -4.634 1.00 95.56 176 PHE A N 1
ATOM 1390 C CA . PHE A 1 176 ? 4.940 9.347 -5.261 1.00 95.56 176 PHE A CA 1
ATOM 1391 C C . PHE A 1 176 ? 5.706 8.142 -5.794 1.00 95.56 176 PHE A C 1
ATOM 1393 O O . PHE A 1 176 ? 5.859 7.128 -5.106 1.00 95.56 176 PHE A O 1
ATOM 1400 N N . HIS A 1 177 ? 6.235 8.275 -7.005 1.00 95.06 177 HIS A N 1
ATOM 1401 C CA . HIS A 1 177 ? 7.109 7.294 -7.624 1.00 95.06 177 HIS A CA 1
ATOM 1402 C C . HIS A 1 177 ? 8.399 7.971 -8.083 1.00 95.06 177 HIS A C 1
ATOM 1404 O O . HIS A 1 177 ? 8.394 8.831 -8.958 1.00 95.06 177 HIS A O 1
ATOM 1410 N N . GLY A 1 178 ? 9.515 7.575 -7.483 1.00 92.38 178 GLY A N 1
ATOM 1411 C CA . GLY A 1 178 ? 10.846 8.077 -7.782 1.00 92.38 178 GLY A CA 1
ATOM 1412 C C . GLY A 1 178 ? 11.623 7.109 -8.657 1.00 92.38 178 GLY A C 1
ATOM 1413 O O . GLY A 1 178 ? 11.809 5.948 -8.290 1.00 92.38 178 GLY A O 1
ATOM 1414 N N . ILE A 1 179 ? 12.143 7.614 -9.767 1.00 92.12 179 ILE A N 1
ATOM 1415 C CA . ILE A 1 179 ? 12.971 6.896 -10.731 1.00 92.12 179 ILE A CA 1
ATOM 1416 C C . ILE A 1 179 ? 14.400 7.425 -10.627 1.00 92.12 179 ILE A C 1
ATOM 1418 O O . ILE A 1 179 ? 14.627 8.634 -10.590 1.00 92.12 179 ILE A O 1
ATOM 1422 N N . ALA A 1 180 ? 15.375 6.524 -10.615 1.00 89.25 180 ALA A N 1
ATOM 1423 C CA . ALA A 1 180 ? 16.790 6.868 -10.676 1.00 89.25 180 ALA A CA 1
ATOM 1424 C C . ALA A 1 180 ? 17.489 6.096 -11.797 1.00 89.25 180 ALA A C 1
ATOM 1426 O O . ALA A 1 180 ? 16.974 5.099 -12.302 1.00 89.25 180 ALA A O 1
ATOM 1427 N N . LEU A 1 181 ? 18.685 6.536 -12.178 1.00 85.69 181 LEU A N 1
ATOM 1428 C CA . LEU A 1 181 ? 19.569 5.718 -13.008 1.00 85.69 181 LEU A CA 1
ATOM 1429 C C . LEU A 1 181 ? 19.993 4.459 -12.235 1.00 85.69 181 LEU A C 1
ATOM 1431 O O . LEU A 1 181 ? 20.231 4.510 -11.020 1.00 85.69 181 LEU A O 1
ATOM 1435 N N . LEU A 1 182 ? 20.068 3.323 -12.931 1.00 81.44 182 LEU A N 1
ATOM 1436 C CA . LEU A 1 182 ? 20.703 2.119 -12.403 1.00 81.44 182 LEU A CA 1
ATOM 1437 C C . LEU A 1 182 ? 22.214 2.204 -12.694 1.00 81.44 182 LEU A C 1
ATOM 1439 O O . LEU A 1 182 ? 22.598 2.132 -13.864 1.00 81.44 182 LEU A O 1
ATOM 1443 N N . PRO A 1 183 ? 23.077 2.381 -11.676 1.00 69.12 183 PRO A N 1
ATOM 1444 C CA . PRO A 1 183 ? 24.520 2.462 -11.889 1.00 69.12 183 PRO A CA 1
ATOM 1445 C C . PRO A 1 183 ? 25.091 1.103 -12.320 1.00 69.12 183 PRO A C 1
ATOM 1447 O O . PRO A 1 183 ? 24.700 0.068 -11.783 1.00 69.12 183 PRO A O 1
ATOM 1450 N N . GLY A 1 184 ? 26.026 1.113 -13.271 1.00 64.81 184 GLY A N 1
ATOM 1451 C CA . GLY A 1 184 ? 26.738 -0.076 -13.741 1.00 64.81 184 GLY A CA 1
ATOM 1452 C C . GLY A 1 184 ? 27.344 0.121 -15.132 1.00 64.81 184 GLY A C 1
ATOM 1453 O O . GLY A 1 184 ? 26.787 0.833 -15.959 1.00 64.81 184 GLY A O 1
ATOM 1454 N N . GLN A 1 185 ? 28.475 -0.530 -15.411 1.00 45.84 185 GLN A N 1
ATOM 1455 C CA . GLN A 1 185 ? 29.152 -0.450 -16.718 1.00 45.84 185 GLN A CA 1
ATOM 1456 C C . GLN A 1 185 ? 28.284 -0.955 -17.888 1.00 45.84 185 GLN A C 1
ATOM 1458 O O . GLN A 1 185 ? 28.469 -0.519 -19.016 1.00 45.84 185 GLN A O 1
ATOM 1463 N N . TYR A 1 186 ? 27.305 -1.825 -17.615 1.00 52.12 186 TYR A N 1
ATOM 1464 C CA . TYR A 1 186 ? 26.454 -2.464 -18.627 1.00 52.12 186 TYR A CA 1
ATOM 1465 C C . TYR A 1 186 ? 25.046 -1.859 -18.745 1.00 52.12 186 TYR A C 1
ATOM 1467 O O . TYR A 1 186 ? 24.237 -2.337 -19.537 1.00 52.12 186 TYR A O 1
ATOM 1475 N N . SER A 1 187 ? 24.718 -0.824 -17.960 1.00 62.16 187 SER A N 1
ATOM 1476 C CA . SER A 1 187 ? 23.401 -0.171 -18.022 1.00 62.16 187 SER A CA 1
ATOM 1477 C C . SER A 1 187 ? 23.325 0.972 -19.040 1.00 62.16 187 SER A C 1
ATOM 1479 O O . SER A 1 187 ? 22.210 1.365 -19.397 1.00 62.16 187 SER A O 1
ATOM 1481 N N . GLY A 1 188 ? 24.491 1.492 -19.457 1.00 64.94 188 GLY A N 1
ATOM 1482 C CA . GLY A 1 188 ? 24.735 2.553 -20.447 1.00 64.94 188 GLY A CA 1
ATOM 1483 C C . GLY A 1 188 ? 23.669 3.634 -20.555 1.00 64.94 188 GLY A C 1
ATOM 1484 O O . GLY A 1 188 ? 23.147 3.891 -21.631 1.00 64.94 188 GLY A O 1
ATOM 1485 N N . GLY A 1 189 ? 23.300 4.229 -19.420 1.00 76.69 189 GLY A N 1
ATOM 1486 C CA . GLY A 1 189 ? 22.409 5.395 -19.350 1.00 76.69 189 GLY A CA 1
ATOM 1487 C C . GLY A 1 189 ? 20.924 5.135 -19.644 1.00 76.69 189 GLY A C 1
ATOM 1488 O O . GLY A 1 189 ? 20.072 5.894 -19.177 1.00 76.69 189 GLY A O 1
ATOM 1489 N N . ILE A 1 190 ? 20.589 4.045 -20.338 1.00 82.94 190 ILE A N 1
ATOM 1490 C CA . ILE A 1 190 ? 19.212 3.717 -20.738 1.00 82.94 190 ILE A CA 1
ATOM 1491 C C . ILE A 1 190 ? 18.435 2.952 -19.661 1.00 82.94 190 ILE A C 1
ATOM 1493 O O . ILE A 1 190 ? 17.210 2.852 -19.718 1.00 82.94 190 ILE A O 1
ATOM 1497 N N . THR A 1 191 ? 19.127 2.407 -18.656 1.00 88.69 191 THR A N 1
ATOM 1498 C CA . THR A 1 191 ? 18.483 1.602 -17.613 1.00 88.69 191 THR A CA 1
ATOM 1499 C C . THR A 1 191 ? 18.114 2.441 -16.398 1.00 88.69 191 THR A C 1
ATOM 1501 O O . THR A 1 191 ? 18.960 3.038 -15.724 1.00 88.69 191 THR A O 1
ATOM 1504 N N . ARG A 1 192 ? 16.822 2.442 -16.083 1.00 90.25 192 ARG A N 1
ATOM 1505 C CA . ARG A 1 192 ? 16.233 3.114 -14.932 1.00 90.25 192 ARG A CA 1
ATOM 1506 C C . ARG A 1 192 ? 15.834 2.102 -13.872 1.00 90.25 192 ARG A C 1
ATOM 1508 O O . ARG A 1 192 ? 15.455 0.971 -14.171 1.00 90.25 192 ARG A O 1
ATOM 1515 N N . ARG A 1 193 ? 15.901 2.533 -12.618 1.00 91.00 193 ARG A N 1
ATOM 1516 C CA . ARG A 1 193 ? 15.415 1.773 -11.474 1.00 91.00 193 ARG A CA 1
ATOM 1517 C C . ARG A 1 193 ? 14.382 2.544 -10.677 1.00 91.00 193 ARG A C 1
ATOM 1519 O O . ARG A 1 193 ? 14.501 3.758 -10.495 1.00 91.00 193 ARG A O 1
ATOM 1526 N N . GLU A 1 194 ? 13.425 1.809 -10.139 1.00 91.38 194 GLU A N 1
ATOM 1527 C CA . GLU A 1 194 ? 12.565 2.280 -9.064 1.00 91.38 194 GLU A CA 1
ATOM 1528 C C . GLU A 1 194 ? 13.442 2.588 -7.844 1.00 91.38 194 GLU A C 1
ATOM 1530 O O . GLU A 1 194 ? 14.174 1.734 -7.339 1.00 91.38 194 GLU A O 1
ATOM 1535 N N . SER A 1 195 ? 13.422 3.846 -7.415 1.00 88.50 195 SER A N 1
ATOM 1536 C CA . SER A 1 195 ? 14.185 4.336 -6.269 1.00 88.50 195 SER A CA 1
ATOM 1537 C C . SER A 1 195 ? 13.303 4.425 -5.032 1.00 88.50 195 SER A C 1
ATOM 1539 O O . SER A 1 195 ? 13.703 4.005 -3.946 1.00 88.50 195 SER A O 1
ATOM 1541 N N . ARG A 1 196 ? 12.104 4.992 -5.183 1.00 87.44 196 ARG A N 1
ATOM 1542 C CA . ARG A 1 196 ? 11.158 5.247 -4.093 1.00 87.44 196 ARG A CA 1
ATOM 1543 C C . ARG A 1 196 ? 9.749 5.010 -4.612 1.00 87.44 196 ARG A C 1
ATOM 1545 O O . ARG A 1 196 ? 9.411 5.504 -5.678 1.00 87.44 196 ARG A O 1
ATOM 1552 N N . MET A 1 197 ? 8.923 4.308 -3.853 1.00 91.12 197 MET A N 1
ATOM 1553 C CA . MET A 1 197 ? 7.487 4.247 -4.106 1.00 91.12 197 MET A CA 1
ATOM 1554 C C . MET A 1 197 ? 6.781 4.444 -2.778 1.00 91.12 197 MET A C 1
ATOM 1556 O O . MET A 1 197 ? 6.995 3.676 -1.842 1.00 91.12 197 MET A O 1
ATOM 1560 N N . VAL A 1 198 ? 5.970 5.492 -2.698 1.00 90.62 198 VAL A N 1
ATOM 1561 C CA . VAL A 1 198 ? 5.211 5.841 -1.500 1.00 90.62 198 VAL A CA 1
ATOM 1562 C C . VAL A 1 198 ? 3.769 6.040 -1.915 1.00 90.62 198 VAL A C 1
ATOM 1564 O O . VAL A 1 198 ? 3.489 6.793 -2.839 1.00 90.62 198 VAL A O 1
ATOM 1567 N N . VAL A 1 199 ? 2.854 5.372 -1.229 1.00 86.88 199 VAL A N 1
ATOM 1568 C CA . VAL A 1 199 ? 1.423 5.678 -1.278 1.00 86.88 199 VAL A CA 1
ATOM 1569 C C . VAL A 1 199 ? 1.073 6.184 0.111 1.00 86.88 199 VAL A C 1
ATOM 1571 O O . VAL A 1 199 ? 1.424 5.515 1.087 1.00 86.88 199 VAL A O 1
ATOM 1574 N N . LEU A 1 200 ? 0.453 7.362 0.212 1.00 80.31 200 LEU A N 1
ATOM 1575 C CA . LEU A 1 200 ? 0.089 7.914 1.517 1.00 80.31 200 LEU A CA 1
ATOM 1576 C C . LEU A 1 200 ? -0.880 6.965 2.235 1.00 80.31 200 LEU A C 1
ATOM 1578 O O . LEU A 1 200 ? -1.693 6.336 1.552 1.00 80.31 200 LEU A O 1
ATOM 1582 N N . PRO A 1 201 ? -0.806 6.849 3.576 1.00 74.81 201 PRO A N 1
ATOM 1583 C CA . PRO A 1 201 ? -1.559 5.853 4.344 1.00 74.81 201 PRO A CA 1
ATOM 1584 C C . PRO A 1 201 ? -3.051 5.782 3.996 1.00 74.81 201 PRO A C 1
ATOM 1586 O O . PRO A 1 201 ? -3.575 4.697 3.771 1.00 74.81 201 PRO A O 1
ATOM 1589 N N . GLU A 1 202 ? -3.701 6.935 3.840 1.00 72.31 202 GLU A N 1
ATOM 1590 C CA . GLU A 1 202 ? -5.122 7.053 3.478 1.00 72.31 202 GLU A CA 1
ATOM 1591 C C . GLU A 1 202 ? -5.503 6.487 2.095 1.00 72.31 202 GLU A C 1
ATOM 1593 O O . GLU A 1 202 ? -6.673 6.216 1.848 1.00 72.31 202 GLU A O 1
ATOM 1598 N N . TYR A 1 203 ? -4.533 6.262 1.203 1.00 75.12 203 TYR A N 1
ATOM 1599 C CA . TYR A 1 203 ? -4.745 5.676 -0.126 1.00 75.12 203 TYR A CA 1
ATOM 1600 C C . TYR A 1 203 ? -4.109 4.284 -0.275 1.00 75.12 203 TYR A C 1
ATOM 1602 O O . TYR A 1 203 ? -4.023 3.733 -1.381 1.00 75.12 203 TYR A O 1
ATOM 1610 N N . GLN A 1 204 ? -3.631 3.687 0.818 1.00 77.38 204 GLN A N 1
ATOM 1611 C CA . GLN A 1 204 ? -3.131 2.315 0.803 1.00 77.38 204 GLN A CA 1
ATOM 1612 C C . GLN A 1 204 ? -4.291 1.311 0.720 1.00 77.38 204 GLN A C 1
ATOM 1614 O O . GLN A 1 204 ? -5.447 1.633 0.954 1.00 77.38 204 GLN A O 1
ATOM 1619 N N . GLY A 1 205 ? -4.001 0.080 0.295 1.00 68.44 205 GLY A N 1
ATOM 1620 C CA . GLY A 1 205 ? -5.026 -0.959 0.114 1.00 68.44 205 GLY A CA 1
ATOM 1621 C C . GLY A 1 205 ? -5.757 -0.929 -1.236 1.00 68.44 205 GLY A C 1
ATOM 1622 O O . GLY A 1 205 ? -6.149 -1.983 -1.720 1.00 68.44 205 GLY A O 1
ATOM 1623 N N . PHE A 1 206 ? -5.812 0.210 -1.935 1.00 73.56 206 PHE A N 1
ATOM 1624 C CA . PHE A 1 206 ? -6.475 0.333 -3.250 1.00 73.56 206 PHE A CA 1
ATOM 1625 C C . PHE A 1 206 ? -5.664 -0.193 -4.452 1.00 73.56 206 PHE A C 1
ATOM 1627 O O . PHE A 1 206 ? -6.039 0.011 -5.604 1.00 73.56 206 PHE A O 1
ATOM 1634 N N . GLY A 1 207 ? -4.507 -0.824 -4.226 1.00 82.12 207 GLY A N 1
ATOM 1635 C CA . GLY A 1 207 ? -3.654 -1.328 -5.312 1.00 82.12 207 GLY A CA 1
ATOM 1636 C C . GLY A 1 207 ? -2.941 -0.245 -6.143 1.00 82.12 207 GLY A C 1
ATOM 1637 O O . GLY A 1 207 ? -2.358 -0.562 -7.180 1.00 82.12 207 GLY A O 1
ATOM 1638 N N . ILE A 1 208 ? -2.928 1.012 -5.681 1.00 86.94 208 ILE A N 1
ATOM 1639 C CA . ILE A 1 208 ? -2.342 2.161 -6.398 1.00 86.94 208 ILE A CA 1
ATOM 1640 C C . ILE A 1 208 ? -0.850 1.967 -6.675 1.00 86.94 208 ILE A C 1
ATOM 1642 O O . ILE A 1 208 ? -0.408 2.200 -7.793 1.00 86.94 208 ILE A O 1
ATOM 1646 N N . GLY A 1 209 ? -0.072 1.520 -5.684 1.00 89.25 209 GLY A N 1
ATOM 1647 C CA . GLY A 1 209 ? 1.384 1.369 -5.811 1.00 89.25 209 GLY A CA 1
ATOM 1648 C C . GLY A 1 209 ? 1.807 0.468 -6.982 1.00 89.25 209 GLY A C 1
ATOM 1649 O O . GLY A 1 209 ? 2.487 0.947 -7.891 1.00 89.25 209 GLY A O 1
ATOM 1650 N N . PRO A 1 210 ? 1.374 -0.809 -7.018 1.00 90.06 210 PRO A N 1
ATOM 1651 C CA . PRO A 1 210 ? 1.638 -1.700 -8.147 1.00 90.06 210 PRO A CA 1
ATOM 1652 C C . PRO A 1 210 ? 1.195 -1.110 -9.488 1.00 90.06 210 PRO A C 1
ATOM 1654 O O . PRO A 1 210 ? 1.974 -1.111 -10.438 1.00 90.06 210 PRO A O 1
ATOM 1657 N N . LYS A 1 211 ? -0.014 -0.532 -9.552 1.00 91.06 211 LYS A N 1
ATOM 1658 C CA . LYS A 1 211 ? -0.537 0.042 -10.795 1.00 91.06 211 LYS A CA 1
ATOM 1659 C C . LYS A 1 211 ? 0.289 1.233 -11.277 1.00 91.06 211 LYS A C 1
ATOM 1661 O O . LYS A 1 211 ? 0.576 1.332 -12.463 1.00 91.06 211 LYS A O 1
ATOM 1666 N N . LEU A 1 212 ? 0.700 2.111 -10.362 1.00 94.06 212 LEU A N 1
ATOM 1667 C CA . LEU A 1 212 ? 1.576 3.243 -10.650 1.00 94.06 212 LEU A CA 1
ATOM 1668 C C . LEU A 1 212 ? 2.947 2.771 -11.144 1.00 94.06 212 LEU A C 1
ATOM 1670 O O . LEU A 1 212 ? 3.467 3.334 -12.099 1.00 94.06 212 LEU A O 1
ATOM 1674 N N . SER A 1 213 ? 3.513 1.729 -10.527 1.00 94.50 213 SER A N 1
ATOM 1675 C CA . SER A 1 213 ? 4.785 1.126 -10.948 1.00 94.50 213 SER A CA 1
ATOM 1676 C C . SER A 1 213 ? 4.728 0.601 -12.379 1.00 94.50 213 SER A C 1
ATOM 1678 O O . SER A 1 213 ? 5.614 0.897 -13.173 1.00 94.50 213 SER A O 1
ATOM 1680 N N . GLU A 1 214 ? 3.661 -0.115 -12.732 1.00 94.44 214 GLU A N 1
ATOM 1681 C CA . GLU A 1 214 ? 3.449 -0.611 -14.096 1.00 94.44 214 GLU A CA 1
ATOM 1682 C C . GLU A 1 214 ? 3.225 0.530 -15.095 1.00 94.44 214 GLU A C 1
ATOM 1684 O O . GLU A 1 214 ? 3.797 0.509 -16.177 1.00 94.44 214 GLU A O 1
ATOM 1689 N N . THR A 1 215 ? 2.441 1.554 -14.736 1.00 94.31 215 THR A N 1
ATOM 1690 C CA . THR A 1 215 ? 2.240 2.738 -15.590 1.00 94.31 215 THR A CA 1
ATOM 1691 C C . THR A 1 215 ? 3.560 3.456 -15.868 1.00 94.31 215 THR A C 1
ATOM 1693 O O . THR A 1 215 ? 3.846 3.786 -17.014 1.00 94.31 215 THR A O 1
ATOM 1696 N N . VAL A 1 216 ? 4.387 3.660 -14.839 1.00 94.25 216 VAL A N 1
ATOM 1697 C CA . VAL A 1 216 ? 5.729 4.236 -14.992 1.00 94.25 216 VAL A CA 1
ATOM 1698 C C . VAL A 1 216 ? 6.616 3.346 -15.859 1.00 94.25 216 VAL A C 1
ATOM 1700 O O . VAL A 1 216 ? 7.329 3.851 -16.723 1.00 94.25 216 VAL A O 1
ATOM 1703 N N . GLY A 1 217 ? 6.565 2.030 -15.646 1.00 93.69 217 GLY A N 1
ATOM 1704 C CA . GLY A 1 217 ? 7.290 1.064 -16.460 1.00 93.69 217 GLY A CA 1
ATOM 1705 C C . GLY A 1 217 ? 6.931 1.174 -17.938 1.00 93.69 217 GLY A C 1
ATOM 1706 O O . GLY A 1 217 ? 7.832 1.237 -18.767 1.00 93.69 217 GLY A O 1
ATOM 1707 N N . GLU A 1 218 ? 5.641 1.274 -18.259 1.00 94.50 218 GLU A N 1
ATOM 1708 C CA . GLU A 1 218 ? 5.170 1.423 -19.639 1.00 94.50 218 GLU A CA 1
ATOM 1709 C C . GLU A 1 218 ? 5.706 2.710 -20.273 1.00 94.50 218 GLU A C 1
ATOM 1711 O O . GLU A 1 218 ? 6.338 2.653 -21.322 1.00 94.50 218 GLU A O 1
ATOM 1716 N N . MET A 1 219 ? 5.577 3.847 -19.579 1.00 92.81 219 MET A N 1
ATOM 1717 C CA . MET A 1 219 ? 6.088 5.141 -20.056 1.00 92.81 219 MET A CA 1
ATOM 1718 C C . MET A 1 219 ? 7.598 5.110 -20.339 1.00 92.81 219 MET A C 1
ATOM 1720 O O . MET A 1 219 ? 8.081 5.745 -21.279 1.00 92.81 219 MET A O 1
ATOM 1724 N N . LEU A 1 220 ? 8.369 4.393 -19.513 1.00 92.19 220 LEU A N 1
ATOM 1725 C CA . LEU A 1 220 ? 9.809 4.238 -19.711 1.00 92.19 220 LEU A CA 1
ATOM 1726 C C . LEU A 1 220 ? 10.124 3.349 -20.916 1.00 92.19 220 LEU A C 1
ATOM 1728 O O . LEU A 1 220 ? 11.022 3.692 -21.685 1.00 92.19 220 LEU A O 1
ATOM 1732 N N . LEU A 1 221 ? 9.400 2.242 -21.100 1.00 92.44 221 LEU A N 1
ATOM 1733 C CA . LEU A 1 221 ? 9.596 1.378 -22.263 1.00 92.44 221 LEU A CA 1
ATOM 1734 C C . LEU A 1 221 ? 9.251 2.104 -23.569 1.00 92.44 221 LEU A C 1
ATOM 1736 O O . LEU A 1 221 ? 10.043 2.057 -24.507 1.00 92.44 221 LEU A O 1
ATOM 1740 N N . GLU A 1 222 ? 8.142 2.848 -23.598 1.00 91.50 222 GLU A N 1
ATOM 1741 C CA . GLU A 1 222 ? 7.746 3.703 -24.731 1.00 91.50 222 GLU A CA 1
ATOM 1742 C C . GLU A 1 222 ? 8.796 4.779 -25.049 1.00 91.50 222 GLU A C 1
ATOM 1744 O O . GLU A 1 222 ? 8.943 5.205 -26.192 1.00 91.50 222 GLU A O 1
ATOM 1749 N N . SER A 1 223 ? 9.577 5.188 -24.045 1.00 88.31 223 SER A N 1
ATOM 1750 C CA . SER A 1 223 ? 10.683 6.140 -24.190 1.00 88.31 223 SER A CA 1
ATOM 1751 C C . SER A 1 223 ? 12.018 5.480 -24.576 1.00 88.31 223 SER A C 1
ATOM 1753 O O . SER A 1 223 ? 13.064 6.111 -24.428 1.00 88.31 223 SER A O 1
ATOM 1755 N N . ASN A 1 224 ? 12.015 4.222 -25.034 1.00 90.00 224 ASN A N 1
ATOM 1756 C CA . ASN A 1 224 ? 13.217 3.431 -25.340 1.00 90.00 224 ASN A CA 1
ATOM 1757 C C . ASN A 1 224 ? 14.187 3.292 -24.150 1.00 90.00 224 ASN A C 1
ATOM 1759 O O . ASN A 1 224 ? 15.405 3.223 -24.312 1.00 90.00 224 ASN A O 1
ATOM 1763 N N . LEU A 1 225 ? 13.659 3.251 -22.925 1.00 90.50 225 LEU A N 1
ATOM 1764 C CA . LEU A 1 225 ? 14.431 2.990 -21.709 1.00 90.50 225 LEU A CA 1
ATOM 1765 C C . LEU A 1 225 ? 14.106 1.598 -21.167 1.00 90.50 225 LEU A C 1
ATOM 1767 O O . LEU A 1 225 ? 13.174 0.938 -21.618 1.00 90.50 225 LEU A O 1
ATOM 1771 N N . ARG A 1 226 ? 14.869 1.144 -20.173 1.00 92.00 226 ARG A N 1
ATOM 1772 C CA . ARG A 1 226 ? 14.571 -0.078 -19.409 1.00 92.00 226 ARG A CA 1
ATOM 1773 C C . ARG A 1 226 ? 14.164 0.266 -17.992 1.00 92.00 226 ARG A C 1
ATOM 1775 O O . ARG A 1 226 ? 14.702 1.215 -17.420 1.00 92.00 226 ARG A O 1
ATOM 1782 N N . PHE A 1 227 ? 13.287 -0.539 -17.398 1.00 93.75 227 PHE A N 1
ATOM 1783 C CA . PHE A 1 227 ? 12.829 -0.327 -16.029 1.00 93.75 227 PHE A CA 1
ATOM 1784 C C . PHE A 1 227 ? 13.022 -1.563 -15.155 1.00 93.75 227 PHE A C 1
ATOM 1786 O O . PHE A 1 227 ? 12.514 -2.644 -15.445 1.00 93.75 227 PHE A O 1
ATOM 1793 N N . PHE A 1 228 ? 13.750 -1.380 -14.058 1.00 93.69 228 PHE A N 1
ATOM 1794 C CA . PHE A 1 228 ? 13.978 -2.396 -13.040 1.00 93.69 228 PHE A CA 1
ATOM 1795 C C . PHE A 1 228 ? 13.402 -1.936 -11.708 1.00 93.69 228 PHE A C 1
ATOM 1797 O O . PHE A 1 228 ? 13.473 -0.762 -11.350 1.00 93.69 228 PHE A O 1
ATOM 1804 N N . SER A 1 229 ? 12.894 -2.872 -10.919 1.00 92.81 229 SER A N 1
ATOM 1805 C CA . SER A 1 229 ? 12.519 -2.601 -9.540 1.00 92.81 229 SER A CA 1
ATOM 1806 C C . SER A 1 229 ? 13.035 -3.688 -8.609 1.00 92.81 229 SER A C 1
ATOM 1808 O O . SER A 1 229 ? 13.095 -4.871 -8.948 1.00 92.81 229 SER A O 1
ATOM 1810 N N . MET A 1 230 ? 13.410 -3.257 -7.409 1.00 89.31 230 MET A N 1
ATOM 1811 C CA . MET A 1 230 ? 13.747 -4.126 -6.298 1.00 89.31 230 MET A CA 1
ATOM 1812 C C . MET A 1 230 ? 12.829 -3.810 -5.124 1.00 89.31 230 MET A C 1
ATOM 1814 O O . MET A 1 230 ? 12.651 -2.652 -4.758 1.00 89.31 230 MET A O 1
ATOM 1818 N N . THR A 1 231 ? 12.288 -4.847 -4.495 1.00 86.00 231 THR A N 1
ATOM 1819 C CA . THR A 1 231 ? 11.533 -4.722 -3.249 1.00 86.00 231 THR A CA 1
ATOM 1820 C C . THR A 1 231 ? 11.921 -5.822 -2.273 1.00 86.00 231 THR A C 1
ATOM 1822 O O . THR A 1 231 ? 12.243 -6.940 -2.665 1.00 86.00 231 THR A O 1
ATOM 1825 N N . HIS A 1 232 ? 11.873 -5.511 -0.983 1.00 81.94 232 HIS A N 1
ATOM 1826 C CA . HIS A 1 232 ? 11.978 -6.506 0.085 1.00 81.94 232 HIS A CA 1
ATOM 1827 C C . HIS A 1 232 ? 10.607 -6.910 0.636 1.00 81.94 232 HIS A C 1
ATOM 1829 O O . HIS A 1 232 ? 10.530 -7.753 1.524 1.00 81.94 232 HIS A O 1
ATOM 1835 N N . HIS A 1 233 ? 9.521 -6.314 0.133 1.00 80.38 233 HIS A N 1
ATOM 1836 C CA . HIS A 1 233 ? 8.177 -6.586 0.620 1.00 80.38 233 HIS A CA 1
ATOM 1837 C C . HIS A 1 233 ? 7.629 -7.874 -0.023 1.00 80.38 233 HIS A C 1
ATOM 1839 O O . HIS A 1 233 ? 7.374 -7.871 -1.232 1.00 80.38 233 HIS A O 1
ATOM 1845 N N . PRO A 1 234 ? 7.352 -8.948 0.748 1.00 82.00 234 PRO A N 1
ATOM 1846 C CA . PRO A 1 234 ? 6.931 -10.239 0.194 1.00 82.00 234 PRO A CA 1
ATOM 1847 C C . PRO A 1 234 ? 5.672 -10.154 -0.670 1.00 82.00 234 PRO A C 1
ATOM 1849 O O . PRO A 1 234 ? 5.643 -10.725 -1.749 1.00 82.00 234 PRO A O 1
ATOM 1852 N N . ARG A 1 235 ? 4.661 -9.374 -0.254 1.00 80.12 235 ARG A N 1
ATOM 1853 C CA . ARG A 1 235 ? 3.432 -9.162 -1.045 1.00 80.12 235 ARG A CA 1
ATOM 1854 C C . ARG A 1 235 ? 3.690 -8.556 -2.429 1.00 80.12 235 ARG A C 1
ATOM 1856 O O . ARG A 1 235 ? 3.185 -9.079 -3.413 1.00 80.12 235 ARG A O 1
ATOM 1863 N N . LEU A 1 236 ? 4.467 -7.472 -2.515 1.00 82.81 236 LEU A N 1
ATOM 1864 C CA . LEU A 1 236 ? 4.762 -6.821 -3.796 1.00 82.81 236 LEU A CA 1
ATOM 1865 C C . LEU A 1 236 ? 5.658 -7.708 -4.672 1.00 82.81 236 LEU A C 1
ATOM 1867 O O . LEU A 1 236 ? 5.423 -7.828 -5.871 1.00 82.81 236 LEU A O 1
ATOM 1871 N N . GLY A 1 237 ? 6.649 -8.366 -4.066 1.00 85.81 237 GLY A N 1
ATOM 1872 C CA . GLY A 1 237 ? 7.502 -9.335 -4.751 1.00 85.81 237 GLY A CA 1
ATOM 1873 C C . GLY A 1 237 ? 6.718 -10.527 -5.299 1.00 85.81 237 GLY A C 1
ATOM 1874 O O . GLY A 1 237 ? 6.860 -10.874 -6.468 1.00 85.81 237 GLY A O 1
ATOM 1875 N N . GLY A 1 238 ? 5.835 -11.099 -4.480 1.00 85.69 238 GLY A N 1
ATOM 1876 C CA . GLY A 1 238 ? 4.919 -12.167 -4.862 1.00 85.69 238 GLY A CA 1
ATOM 1877 C C . GLY A 1 238 ? 3.971 -11.733 -5.974 1.00 85.69 238 GLY A C 1
ATOM 1878 O O . GLY A 1 238 ? 3.839 -12.447 -6.958 1.00 85.69 238 GLY A O 1
ATOM 1879 N N . GLN A 1 239 ? 3.374 -10.542 -5.890 1.00 86.19 239 GLN A N 1
ATOM 1880 C CA . GLN A 1 239 ? 2.519 -10.013 -6.957 1.00 86.19 239 GLN A CA 1
ATOM 1881 C C . GLN A 1 239 ? 3.263 -9.922 -8.297 1.00 86.19 239 GLN A C 1
ATOM 1883 O O . GLN A 1 239 ? 2.723 -10.327 -9.323 1.00 86.19 239 GLN A O 1
ATOM 1888 N N . ARG A 1 240 ? 4.511 -9.438 -8.293 1.00 91.00 240 ARG A N 1
ATOM 1889 C CA . ARG A 1 240 ? 5.335 -9.363 -9.509 1.00 91.00 240 ARG A CA 1
ATOM 1890 C C . ARG A 1 240 ? 5.726 -10.740 -10.041 1.00 91.00 240 ARG A C 1
ATOM 1892 O O . ARG A 1 240 ? 5.710 -10.925 -11.246 1.00 91.00 240 ARG A O 1
ATOM 1899 N N . ASN A 1 241 ? 6.003 -11.715 -9.173 1.00 88.06 241 ASN A N 1
ATOM 1900 C CA . ASN A 1 241 ? 6.291 -13.094 -9.597 1.00 88.06 241 ASN A CA 1
ATOM 1901 C C . ASN A 1 241 ? 5.131 -13.750 -10.364 1.00 88.06 241 ASN A C 1
ATOM 1903 O O . ASN A 1 241 ? 5.380 -14.621 -11.187 1.00 88.06 241 ASN A O 1
ATOM 1907 N N . HIS A 1 242 ? 3.886 -13.349 -10.091 1.00 85.06 242 HIS A N 1
ATOM 1908 C CA 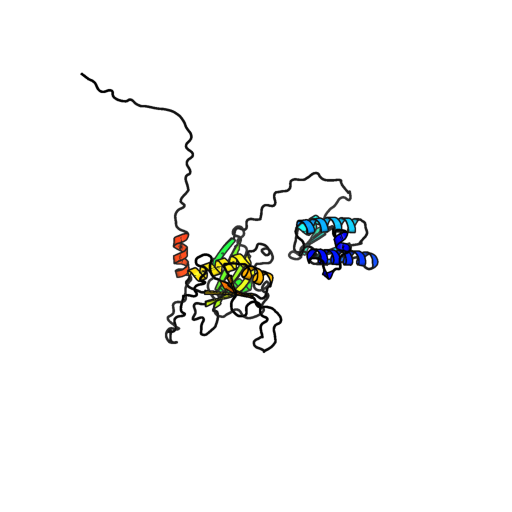. HIS A 1 242 ? 2.695 -13.885 -10.758 1.00 85.06 242 HIS A CA 1
ATOM 1909 C C . HIS A 1 242 ? 2.192 -12.993 -11.907 1.00 85.06 242 HIS A C 1
ATOM 1911 O O . HIS A 1 242 ? 1.137 -13.269 -12.474 1.00 85.06 242 HIS A O 1
ATOM 1917 N N . SER A 1 243 ? 2.901 -11.909 -12.241 1.00 87.75 243 SER A N 1
ATOM 1918 C CA . SER A 1 243 ? 2.500 -10.973 -13.294 1.00 87.75 243 SER A CA 1
ATOM 1919 C C . SER A 1 243 ? 3.278 -11.230 -14.580 1.00 87.75 243 SER A C 1
ATOM 1921 O O . SER A 1 243 ? 4.504 -11.265 -14.569 1.00 87.75 243 SER A O 1
ATOM 1923 N N . PHE A 1 244 ? 2.573 -11.306 -15.710 1.00 88.31 244 PHE A N 1
ATOM 1924 C CA . PHE A 1 244 ? 3.193 -11.399 -17.038 1.00 88.31 244 PHE A CA 1
ATOM 1925 C C . PHE A 1 244 ? 3.990 -10.142 -17.422 1.00 88.31 244 PHE A C 1
ATOM 1927 O O . PHE A 1 244 ? 4.833 -10.189 -18.310 1.00 88.31 244 PHE A O 1
ATOM 1934 N N . PHE A 1 245 ? 3.760 -9.014 -16.741 1.00 92.06 245 PHE A N 1
ATOM 1935 C CA . PHE A 1 245 ? 4.461 -7.759 -17.023 1.00 92.06 245 PHE A CA 1
ATOM 1936 C C . PHE A 1 245 ? 5.819 -7.657 -16.329 1.00 92.06 245 PHE A C 1
ATOM 1938 O O . PHE A 1 245 ? 6.546 -6.692 -16.556 1.00 92.06 245 PHE A O 1
ATOM 1945 N N . TRP A 1 246 ? 6.170 -8.610 -15.465 1.00 94.06 246 TRP A N 1
ATOM 1946 C CA . TRP A 1 246 ? 7.399 -8.566 -14.683 1.00 94.06 246 TRP A CA 1
ATOM 1947 C C . TRP A 1 246 ? 8.185 -9.859 -14.849 1.00 94.06 246 TRP A C 1
ATOM 1949 O O . TRP A 1 246 ? 7.695 -10.945 -14.561 1.00 94.06 246 TRP A O 1
ATOM 1959 N N . ARG A 1 247 ? 9.453 -9.737 -15.241 1.00 93.81 247 ARG A N 1
ATOM 1960 C CA . ARG A 1 247 ? 10.380 -10.868 -15.308 1.00 93.81 247 ARG A CA 1
ATOM 1961 C C . ARG A 1 247 ? 11.320 -10.838 -14.104 1.00 93.81 247 ARG A C 1
ATOM 1963 O O . ARG A 1 247 ? 11.988 -9.819 -13.900 1.00 93.81 247 ARG A O 1
ATOM 1970 N N . PRO A 1 248 ? 11.399 -11.904 -13.288 1.00 91.81 248 PRO A N 1
ATOM 1971 C CA . PRO A 1 248 ? 12.407 -11.986 -12.239 1.00 91.81 248 PRO A CA 1
ATOM 1972 C C . PRO A 1 248 ? 13.804 -12.025 -12.866 1.00 91.81 248 PRO A C 1
ATOM 1974 O O . PRO A 1 248 ? 14.024 -12.704 -13.865 1.00 91.81 248 PRO A O 1
ATOM 1977 N N . VAL A 1 249 ? 14.744 -11.285 -12.281 1.00 88.12 249 VAL A N 1
ATOM 1978 C CA . VAL A 1 249 ? 16.150 -11.275 -12.721 1.00 88.12 249 VAL A CA 1
ATOM 1979 C C . VAL A 1 249 ? 16.995 -12.200 -11.851 1.00 88.12 249 VAL A C 1
ATOM 1981 O O . VAL A 1 249 ? 16.567 -12.616 -10.768 1.00 88.12 249 VAL A O 1
ATOM 1984 N N . ASP A 1 250 ? 18.223 -12.475 -12.281 1.00 79.56 250 ASP A N 1
ATOM 1985 C CA . ASP A 1 250 ? 19.140 -13.338 -11.543 1.00 79.56 250 ASP A CA 1
ATOM 1986 C C . ASP A 1 250 ? 19.335 -12.882 -10.090 1.00 79.56 250 ASP A C 1
ATOM 1988 O O . ASP A 1 250 ? 19.592 -11.716 -9.769 1.00 79.56 250 ASP A O 1
ATOM 1992 N N . GLY A 1 251 ? 19.178 -13.838 -9.173 1.00 71.50 251 GLY A N 1
ATOM 1993 C CA . GLY A 1 251 ? 19.255 -13.594 -7.734 1.00 71.50 251 GLY A CA 1
ATOM 1994 C C . GLY A 1 251 ? 17.990 -13.003 -7.101 1.00 71.50 251 GLY A C 1
ATOM 1995 O O . GLY A 1 251 ? 18.018 -12.696 -5.909 1.00 71.50 251 GLY A O 1
ATOM 1996 N N . SER A 1 252 ? 16.886 -12.864 -7.844 1.00 80.12 252 SER A N 1
ATOM 1997 C CA . SER A 1 252 ? 15.570 -12.580 -7.259 1.00 80.12 252 SER A CA 1
ATOM 1998 C C . SER A 1 252 ? 15.132 -13.706 -6.315 1.00 80.12 252 SER A C 1
ATOM 2000 O O . SER A 1 252 ? 15.393 -14.882 -6.565 1.00 80.12 252 SER A O 1
ATOM 2002 N N . GLY A 1 253 ? 14.502 -13.345 -5.197 1.00 71.62 253 GLY A N 1
ATOM 2003 C CA . GLY A 1 253 ? 14.073 -14.292 -4.167 1.00 71.62 253 GLY A CA 1
ATOM 2004 C C . GLY A 1 253 ? 15.218 -14.859 -3.324 1.00 71.62 253 GLY A C 1
ATOM 2005 O O . GLY A 1 253 ? 14.998 -15.807 -2.576 1.00 71.62 253 GLY A O 1
ATOM 2006 N N . LYS A 1 254 ? 16.431 -14.294 -3.413 1.00 72.31 254 LYS A N 1
ATOM 2007 C CA . LYS A 1 254 ? 17.575 -14.678 -2.573 1.00 72.31 254 LYS A CA 1
ATOM 2008 C C . LYS A 1 254 ? 17.840 -13.629 -1.490 1.00 72.31 254 LYS A C 1
ATOM 2010 O O . LYS A 1 254 ? 17.626 -12.431 -1.689 1.00 72.31 254 LYS A O 1
ATOM 2015 N N . ALA A 1 255 ? 18.310 -14.094 -0.335 1.00 65.81 255 ALA A N 1
ATOM 2016 C CA . ALA A 1 255 ? 18.877 -13.246 0.709 1.00 65.81 255 ALA A CA 1
ATOM 2017 C C . ALA A 1 255 ? 20.198 -12.642 0.203 1.00 65.81 255 ALA A C 1
ATOM 2019 O O . ALA A 1 255 ? 21.041 -13.353 -0.347 1.00 65.81 255 ALA A O 1
ATOM 2020 N N . GLY A 1 256 ? 20.354 -11.324 0.330 1.00 60.50 256 GLY A N 1
ATOM 2021 C CA . GLY A 1 256 ? 21.555 -10.620 -0.123 1.00 60.50 256 GLY A CA 1
ATOM 2022 C C . GLY A 1 256 ? 22.644 -10.575 0.947 1.00 60.50 256 GLY A C 1
ATOM 2023 O O . GLY A 1 256 ? 22.363 -10.645 2.141 1.00 60.50 256 GLY A O 1
ATOM 2024 N N . THR A 1 257 ? 23.889 -10.376 0.531 1.00 55.31 257 THR A N 1
ATOM 2025 C CA . THR A 1 257 ? 24.974 -9.952 1.427 1.00 55.31 257 THR A CA 1
ATOM 2026 C C . THR A 1 257 ? 25.080 -8.430 1.343 1.00 55.31 257 THR A C 1
ATOM 2028 O O . THR A 1 257 ? 25.053 -7.880 0.241 1.00 55.31 257 THR A O 1
ATOM 2031 N N . SER A 1 258 ? 25.138 -7.726 2.477 1.00 54.66 258 SER A N 1
ATOM 2032 C CA . SER A 1 258 ? 25.395 -6.282 2.477 1.00 54.66 258 SER A CA 1
ATOM 2033 C C . SER A 1 258 ? 26.778 -5.984 1.885 1.00 54.66 258 SER A C 1
ATOM 2035 O O . SER A 1 258 ? 27.651 -6.851 1.846 1.00 54.66 258 SER A O 1
ATOM 2037 N N . LEU A 1 259 ? 27.013 -4.727 1.493 1.00 52.09 259 LEU A N 1
ATOM 2038 C CA . LEU A 1 259 ? 28.347 -4.246 1.097 1.00 52.09 259 LEU A CA 1
ATOM 2039 C C . LEU A 1 259 ? 29.406 -4.457 2.199 1.00 52.09 259 LEU A C 1
ATOM 2041 O O . LEU A 1 259 ? 30.589 -4.539 1.898 1.00 52.09 259 LEU A O 1
ATOM 2045 N N . SER A 1 260 ? 28.979 -4.589 3.460 1.00 51.69 260 SER A N 1
ATOM 2046 C CA . SER A 1 260 ? 29.826 -4.897 4.617 1.00 51.69 260 SER A CA 1
ATOM 2047 C C . SER A 1 260 ? 30.026 -6.399 4.879 1.00 51.69 260 SER A C 1
ATOM 2049 O O . SER A 1 260 ? 30.567 -6.765 5.916 1.00 51.69 260 SER A O 1
ATOM 2051 N N . GLY A 1 261 ? 29.569 -7.287 3.987 1.00 50.12 261 GLY A N 1
ATOM 2052 C CA . GLY A 1 261 ? 29.736 -8.740 4.134 1.00 50.12 261 GLY A CA 1
ATOM 2053 C C . GLY A 1 261 ? 28.736 -9.417 5.083 1.00 50.12 261 GLY A C 1
ATOM 2054 O O . GLY A 1 261 ? 28.747 -10.640 5.221 1.00 50.12 261 GLY A O 1
ATOM 2055 N N . VAL A 1 262 ? 27.830 -8.660 5.708 1.00 57.28 262 VAL A N 1
ATOM 2056 C CA . VAL A 1 262 ? 26.813 -9.197 6.623 1.00 57.28 262 VAL A CA 1
ATOM 2057 C C . VAL A 1 262 ? 25.671 -9.806 5.810 1.00 57.28 262 VAL A C 1
ATOM 2059 O O . VAL A 1 262 ? 25.072 -9.142 4.960 1.00 57.28 262 VAL A O 1
ATOM 2062 N N . LYS A 1 263 ? 25.335 -11.077 6.065 1.00 50.34 263 LYS A N 1
ATOM 2063 C CA . LYS A 1 263 ? 24.176 -11.725 5.433 1.00 50.34 263 LYS A CA 1
ATOM 2064 C C . LYS A 1 263 ? 22.891 -11.018 5.866 1.00 50.34 263 LYS A C 1
ATOM 2066 O O . LYS A 1 263 ? 22.467 -11.121 7.015 1.00 50.34 263 LYS A O 1
ATOM 2071 N N . CYS A 1 264 ? 22.248 -10.327 4.932 1.00 57.66 264 CYS A N 1
ATOM 2072 C CA . CYS A 1 264 ? 20.923 -9.770 5.130 1.00 57.66 264 CYS A CA 1
ATOM 2073 C C . CYS A 1 264 ? 19.910 -10.900 4.945 1.00 57.66 264 CYS A C 1
ATOM 2075 O O . CYS A 1 264 ? 19.694 -11.372 3.833 1.00 57.66 264 CYS A O 1
ATOM 2077 N N . GLN A 1 265 ? 19.277 -11.335 6.035 1.00 64.56 265 GLN A N 1
ATOM 2078 C CA . GLN A 1 265 ? 18.294 -12.428 6.009 1.00 64.56 265 GLN A CA 1
ATOM 2079 C C . GLN A 1 265 ? 17.045 -12.108 5.166 1.00 64.56 265 GLN A C 1
ATOM 2081 O O . GLN A 1 265 ? 16.274 -13.005 4.834 1.00 64.56 265 GLN A O 1
ATOM 2086 N N . ARG A 1 266 ? 16.823 -10.835 4.809 1.00 70.19 266 ARG A N 1
ATOM 2087 C CA . ARG A 1 266 ? 15.645 -10.408 4.049 1.00 70.19 266 ARG A CA 1
ATOM 2088 C C . ARG A 1 266 ? 15.800 -10.756 2.571 1.00 70.19 266 ARG A C 1
ATOM 2090 O O . ARG A 1 266 ? 16.740 -10.313 1.911 1.00 70.19 266 ARG A O 1
ATOM 2097 N N . LEU A 1 267 ? 14.826 -11.495 2.045 1.00 81.38 267 LEU A N 1
ATOM 2098 C CA . LEU A 1 267 ? 14.729 -11.797 0.620 1.00 81.38 267 LEU A CA 1
ATOM 2099 C C . LEU A 1 267 ? 14.604 -10.501 -0.190 1.00 81.38 267 LEU A C 1
ATOM 2101 O O . LEU A 1 267 ? 13.863 -9.588 0.184 1.00 81.38 267 LEU A O 1
ATOM 2105 N N . ALA A 1 268 ? 15.341 -10.416 -1.294 1.00 83.94 268 ALA A N 1
ATOM 2106 C CA . ALA A 1 268 ? 15.218 -9.335 -2.262 1.00 83.94 268 ALA A CA 1
ATOM 2107 C C . ALA A 1 268 ? 14.488 -9.848 -3.504 1.00 83.94 268 ALA A C 1
ATOM 2109 O O . ALA A 1 268 ? 14.959 -10.759 -4.181 1.00 83.94 268 ALA A O 1
ATOM 2110 N N . TYR A 1 269 ? 13.357 -9.240 -3.828 1.00 88.75 269 TYR A N 1
ATOM 2111 C CA . TYR A 1 269 ? 12.616 -9.496 -5.053 1.00 88.75 269 TYR A CA 1
ATOM 2112 C C . TYR A 1 269 ? 13.060 -8.478 -6.094 1.00 88.75 269 TYR A C 1
ATOM 2114 O O . TYR A 1 269 ? 12.917 -7.274 -5.882 1.00 88.75 269 TYR A 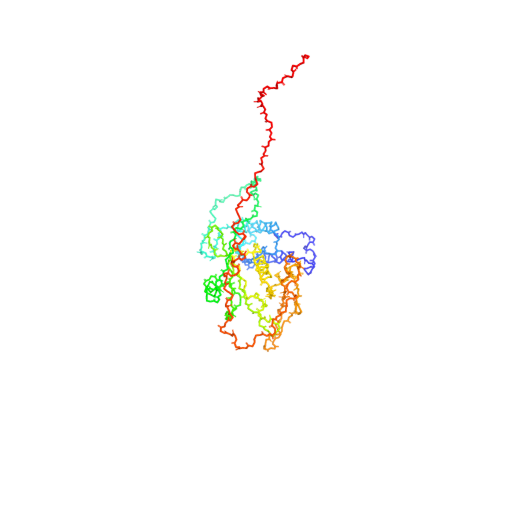O 1
ATOM 2122 N N . ARG A 1 270 ? 13.661 -8.958 -7.180 1.00 91.25 270 ARG A N 1
ATOM 2123 C CA . ARG A 1 270 ? 14.250 -8.135 -8.236 1.00 91.25 270 ARG A CA 1
ATOM 2124 C C . ARG A 1 270 ? 13.578 -8.484 -9.551 1.00 91.25 270 ARG A C 1
ATOM 2126 O O . ARG A 1 270 ? 13.566 -9.653 -9.941 1.00 91.25 270 ARG A O 1
ATOM 2133 N N . HIS A 1 271 ? 13.056 -7.477 -10.235 1.00 93.81 271 HIS A N 1
ATOM 2134 C CA . HIS A 1 271 ? 12.292 -7.668 -11.459 1.00 93.81 271 HIS A CA 1
ATOM 2135 C C . HIS A 1 271 ? 12.627 -6.606 -12.495 1.00 93.81 271 HIS A C 1
ATOM 2137 O O . HIS A 1 271 ? 12.862 -5.445 -12.154 1.00 93.81 271 HIS A O 1
ATOM 2143 N N . GLN A 1 272 ? 12.597 -7.009 -13.757 1.00 94.38 272 GLN A N 1
ATOM 2144 C CA . GLN A 1 272 ? 12.530 -6.111 -14.901 1.00 94.38 272 GLN A CA 1
ATOM 2145 C C . GLN A 1 272 ? 11.076 -6.008 -15.351 1.00 94.38 272 GLN A C 1
ATOM 2147 O O . GLN A 1 272 ? 10.369 -7.017 -15.402 1.00 94.38 272 GLN A O 1
ATOM 2152 N N . TYR A 1 273 ? 10.629 -4.797 -15.657 1.00 95.38 273 TYR A N 1
ATOM 2153 C CA . TYR A 1 273 ? 9.332 -4.589 -16.281 1.00 95.38 273 TYR A CA 1
ATOM 2154 C C . TYR A 1 273 ? 9.429 -4.892 -17.777 1.00 95.38 273 TYR A C 1
ATOM 2156 O O . TYR A 1 273 ? 10.312 -4.379 -18.465 1.00 95.38 273 TYR A O 1
ATOM 2164 N N . MET A 1 274 ? 8.524 -5.734 -18.263 1.00 94.12 274 MET A N 1
ATOM 2165 C CA . MET A 1 274 ? 8.540 -6.268 -19.622 1.00 94.12 274 MET A CA 1
ATOM 2166 C C . MET A 1 274 ? 7.597 -5.522 -20.569 1.00 94.12 274 MET A C 1
ATOM 2168 O O . MET A 1 274 ? 7.799 -5.591 -21.778 1.00 94.12 274 MET A O 1
ATOM 2172 N N . GLY A 1 275 ? 6.632 -4.767 -20.035 1.00 89.69 275 GLY A N 1
ATOM 2173 C CA . GLY A 1 275 ? 5.617 -4.061 -20.821 1.00 89.69 275 GLY A CA 1
ATOM 2174 C C . GLY A 1 275 ? 4.338 -4.868 -21.001 1.00 89.69 275 GLY A C 1
ATOM 2175 O O . GLY A 1 275 ? 4.320 -6.080 -20.787 1.00 89.69 275 GLY A O 1
ATOM 2176 N N . LYS A 1 276 ? 3.252 -4.194 -21.390 1.00 86.44 276 LYS A N 1
ATOM 2177 C CA . LYS A 1 276 ? 1.971 -4.856 -21.706 1.00 86.44 276 LYS A CA 1
ATOM 2178 C C . LYS A 1 276 ? 1.893 -5.368 -23.142 1.00 86.44 276 LYS A C 1
ATOM 2180 O O . LYS A 1 276 ? 1.079 -6.245 -23.413 1.00 86.44 276 LYS A O 1
ATOM 2185 N N . GLY A 1 277 ? 2.700 -4.792 -24.035 1.00 80.12 277 GLY A N 1
ATOM 2186 C CA . GLY A 1 277 ? 2.746 -5.120 -25.458 1.00 80.12 277 GLY A CA 1
ATOM 2187 C C . GLY A 1 277 ? 3.566 -6.374 -25.755 1.00 80.12 277 GLY A C 1
ATOM 2188 O O . GLY A 1 277 ? 3.170 -7.486 -25.422 1.00 80.12 277 GLY A O 1
ATOM 2189 N N . ASP A 1 278 ? 4.718 -6.194 -26.398 1.00 75.44 278 ASP A N 1
ATOM 2190 C CA . ASP A 1 278 ? 5.574 -7.291 -26.870 1.00 75.44 278 ASP A CA 1
ATOM 2191 C C . ASP A 1 278 ? 6.282 -8.080 -25.751 1.00 75.44 278 ASP A C 1
ATOM 2193 O O . ASP A 1 278 ? 6.921 -9.096 -26.028 1.00 75.44 278 ASP A O 1
ATOM 2197 N N . GLN A 1 279 ? 6.169 -7.614 -24.501 1.00 82.69 279 GLN A N 1
ATOM 2198 C CA . GLN A 1 279 ? 6.782 -8.193 -23.306 1.00 82.69 279 GLN A CA 1
ATOM 2199 C C . GLN A 1 279 ? 8.304 -8.381 -23.432 1.00 82.69 279 GLN A C 1
ATOM 2201 O O . GLN A 1 279 ? 8.876 -9.301 -22.843 1.00 82.69 279 GLN A O 1
ATOM 2206 N N . ARG A 1 280 ? 8.989 -7.515 -24.193 1.00 84.88 280 ARG A N 1
ATOM 2207 C CA . ARG A 1 280 ? 10.446 -7.606 -24.411 1.00 84.88 280 ARG A CA 1
ATOM 2208 C C . ARG A 1 280 ? 11.273 -6.745 -23.468 1.00 84.88 280 ARG A C 1
ATOM 2210 O O . ARG A 1 280 ? 12.496 -6.874 -23.468 1.00 84.88 280 ARG A O 1
ATOM 2217 N N . GLY A 1 281 ? 10.651 -5.852 -22.693 1.00 86.88 281 GLY A N 1
ATOM 2218 C CA . GLY A 1 281 ? 11.339 -5.025 -21.692 1.00 86.88 281 GLY A CA 1
ATOM 2219 C C . GLY A 1 281 ? 12.510 -4.202 -22.244 1.00 86.88 281 GLY A C 1
ATOM 2220 O O . GLY A 1 281 ? 13.430 -3.873 -21.492 1.00 86.88 281 GLY A O 1
ATOM 2221 N N . ASN A 1 282 ? 12.498 -3.915 -23.552 1.00 90.56 282 ASN A N 1
ATOM 2222 C CA . ASN A 1 282 ? 13.575 -3.270 -24.304 1.00 90.56 282 ASN A CA 1
ATOM 2223 C C . ASN A 1 282 ? 14.946 -3.977 -24.233 1.00 90.56 282 ASN A C 1
ATOM 2225 O O . ASN A 1 282 ? 16.001 -3.341 -24.329 1.00 90.56 282 ASN A O 1
ATOM 2229 N N . ASP A 1 283 ? 14.968 -5.308 -24.116 1.00 87.12 283 ASP A N 1
ATOM 2230 C CA . ASP A 1 283 ? 16.209 -6.107 -24.091 1.00 87.12 283 ASP A CA 1
ATOM 2231 C C . ASP A 1 283 ? 17.044 -5.999 -25.378 1.00 87.12 283 ASP A C 1
ATOM 2233 O O . ASP A 1 283 ? 18.259 -6.173 -25.352 1.00 87.12 283 ASP A O 1
ATOM 2237 N N . HIS A 1 284 ? 16.412 -5.666 -26.501 1.00 83.81 284 HIS A N 1
ATOM 2238 C CA . HIS A 1 284 ? 17.074 -5.534 -27.800 1.00 83.81 284 HIS A CA 1
ATOM 2239 C C . HIS A 1 284 ? 17.914 -4.251 -27.936 1.00 83.81 284 HIS A C 1
ATOM 2241 O O . HIS A 1 284 ? 18.793 -4.190 -28.796 1.00 83.81 284 HIS A O 1
ATOM 2247 N N . LEU A 1 285 ? 17.669 -3.231 -27.103 1.00 82.69 285 LEU A N 1
ATOM 2248 C CA . LEU A 1 285 ? 18.428 -1.980 -27.142 1.00 82.69 285 LEU A CA 1
ATOM 2249 C C . LEU A 1 285 ? 19.875 -2.212 -26.687 1.00 82.69 285 LEU A C 1
ATOM 2251 O O . LEU A 1 285 ? 20.129 -2.864 -25.674 1.00 82.69 285 LEU A O 1
ATOM 2255 N N . LYS A 1 286 ? 20.853 -1.669 -27.407 1.00 69.12 286 LYS A N 1
ATOM 2256 C CA . LYS A 1 286 ? 22.246 -1.690 -26.951 1.00 69.12 286 LYS A CA 1
ATOM 2257 C C . LYS A 1 286 ? 22.552 -0.365 -26.253 1.00 69.12 286 LYS A C 1
ATOM 2259 O O . LYS A 1 286 ? 22.179 0.675 -26.787 1.00 69.12 286 LYS A O 1
ATOM 2264 N N . PRO A 1 287 ? 23.181 -0.377 -25.066 1.00 60.94 287 PRO A N 1
ATOM 2265 C CA . PRO A 1 287 ? 23.749 0.842 -24.518 1.00 60.94 287 PRO A CA 1
ATOM 2266 C C . PRO A 1 287 ? 24.840 1.327 -25.477 1.00 60.94 287 PRO A C 1
ATOM 2268 O O . PRO A 1 287 ? 25.758 0.557 -25.764 1.00 60.94 287 PRO A O 1
ATOM 2271 N N . ASP A 1 288 ? 24.731 2.551 -25.996 1.00 53.84 288 ASP A N 1
ATOM 2272 C CA . ASP A 1 288 ? 25.743 3.095 -26.905 1.00 53.84 288 ASP A CA 1
ATOM 2273 C C . ASP A 1 288 ? 27.110 3.093 -26.210 1.00 53.84 288 ASP A C 1
ATOM 2275 O O . ASP A 1 288 ? 27.325 3.732 -25.181 1.00 53.84 288 ASP A O 1
ATOM 2279 N N . SER A 1 289 ? 28.040 2.311 -26.759 1.00 40.91 289 SER A N 1
ATOM 2280 C CA . SER A 1 289 ? 29.365 2.067 -26.185 1.00 40.91 289 SER A CA 1
ATOM 2281 C C . SER A 1 289 ? 30.391 3.154 -26.524 1.00 40.91 289 SER A C 1
ATOM 2283 O O . SER A 1 289 ? 31.584 2.950 -26.309 1.00 40.91 289 SER A O 1
ATOM 2285 N N . GLN A 1 290 ? 29.966 4.301 -27.059 1.00 36.19 290 GLN A N 1
ATOM 2286 C CA . GLN A 1 290 ? 30.842 5.422 -27.400 1.00 36.19 290 GLN A CA 1
ATOM 2287 C C . GLN A 1 290 ? 30.147 6.766 -27.146 1.00 36.19 290 GLN A C 1
ATOM 2289 O O . GLN A 1 290 ? 29.537 7.341 -28.035 1.00 36.19 290 GLN A O 1
ATOM 2294 N N . SER A 1 291 ? 30.305 7.306 -25.941 1.00 35.88 291 SER A N 1
ATOM 2295 C CA . SER A 1 291 ? 30.460 8.754 -25.778 1.00 35.88 291 SER A CA 1
ATOM 2296 C C . SER A 1 291 ? 31.595 8.968 -24.783 1.00 35.88 291 SER A C 1
ATOM 2298 O O . SER A 1 291 ? 31.432 8.847 -23.565 1.00 35.88 291 SER A O 1
ATOM 2300 N N . SER A 1 292 ? 32.789 9.178 -25.329 1.00 26.86 292 SER A N 1
ATOM 2301 C CA . SER A 1 292 ? 33.959 9.652 -24.603 1.00 26.86 292 SER A CA 1
ATOM 2302 C C . SER A 1 292 ? 33.616 10.908 -23.803 1.00 26.86 292 SER A C 1
ATOM 2304 O O . SER A 1 292 ? 32.770 11.708 -24.197 1.00 26.86 292 SER A O 1
ATOM 2306 N N . ALA A 1 293 ? 34.300 11.077 -22.676 1.00 32.91 293 ALA A N 1
ATOM 2307 C CA . ALA A 1 293 ? 34.110 12.116 -21.666 1.00 32.91 293 ALA A CA 1
ATOM 2308 C C . ALA A 1 293 ? 34.380 13.574 -22.129 1.00 32.91 293 ALA A C 1
ATOM 2310 O O . ALA A 1 293 ? 34.773 14.404 -21.317 1.00 32.91 293 ALA A O 1
ATOM 2311 N N . SER A 1 294 ? 34.163 13.906 -23.404 1.00 25.59 294 SER A N 1
ATOM 2312 C CA . SER A 1 294 ? 34.324 15.248 -23.982 1.00 25.59 294 SER A CA 1
ATOM 2313 C C . SER A 1 294 ? 33.019 15.885 -24.485 1.00 25.59 294 SER A C 1
ATOM 2315 O O . SER A 1 294 ? 33.049 17.033 -24.901 1.00 25.59 294 SER A O 1
ATOM 2317 N N . GLU A 1 295 ? 31.873 15.196 -24.408 1.00 29.66 295 GLU A N 1
ATOM 2318 C CA . GLU A 1 295 ? 30.535 15.756 -24.715 1.00 29.66 295 GLU A CA 1
ATOM 2319 C C . GLU A 1 295 ? 29.651 15.922 -23.462 1.00 29.66 295 GLU A C 1
ATOM 2321 O O . GLU A 1 295 ? 28.437 16.125 -23.541 1.00 29.66 295 GLU A O 1
ATOM 2326 N N . ALA A 1 296 ? 30.260 15.871 -22.273 1.00 31.14 296 ALA A N 1
ATOM 2327 C CA . ALA A 1 296 ? 29.567 16.025 -20.991 1.00 31.14 296 ALA A CA 1
ATOM 2328 C C . ALA A 1 296 ? 28.979 17.437 -20.757 1.00 31.14 296 ALA A C 1
ATOM 2330 O O . ALA A 1 296 ? 28.225 17.625 -19.805 1.00 31.14 296 ALA A O 1
ATOM 2331 N N . GLU A 1 297 ? 29.267 18.404 -21.636 1.00 28.70 297 GLU A N 1
ATOM 2332 C CA . GLU A 1 297 ? 28.655 19.742 -21.653 1.00 28.70 297 GLU A CA 1
ATOM 2333 C C . GLU A 1 297 ? 27.610 19.939 -22.769 1.00 28.70 297 GLU A C 1
ATOM 2335 O O . GLU A 1 297 ? 26.956 20.978 -22.816 1.00 28.70 297 GLU A O 1
ATOM 2340 N N . SER A 1 298 ? 27.404 18.953 -23.652 1.00 27.03 298 SER A N 1
ATOM 2341 C CA . SER A 1 298 ? 26.567 19.110 -24.859 1.00 27.03 298 SER A CA 1
ATOM 2342 C C . SER A 1 298 ? 25.457 18.068 -24.997 1.00 27.03 298 SER A C 1
ATOM 2344 O O . SER A 1 298 ? 24.595 18.211 -25.864 1.00 27.03 298 SER A O 1
ATOM 2346 N N . ALA A 1 299 ? 25.425 17.046 -24.136 1.00 29.89 299 ALA A N 1
ATOM 2347 C CA . ALA A 1 299 ? 24.280 16.153 -24.033 1.00 29.89 299 ALA A CA 1
ATOM 2348 C C . ALA A 1 299 ? 23.087 16.939 -23.470 1.00 29.89 299 ALA A C 1
ATOM 2350 O O . ALA A 1 299 ? 22.942 17.077 -22.253 1.00 29.89 299 ALA A O 1
ATOM 2351 N N . GLU A 1 300 ? 22.261 17.480 -24.377 1.00 30.92 300 GLU A N 1
ATOM 2352 C CA . GLU A 1 300 ? 20.942 18.040 -24.093 1.00 30.92 300 GLU A CA 1
ATOM 2353 C C . GLU A 1 300 ? 20.279 17.193 -23.010 1.00 30.92 300 GLU A C 1
ATOM 2355 O O . GLU A 1 300 ? 19.864 16.051 -23.231 1.00 30.92 300 GLU A O 1
ATOM 2360 N N . VAL A 1 301 ? 20.205 17.781 -21.814 1.00 33.00 301 VAL A N 1
ATOM 2361 C CA . VAL A 1 301 ? 19.308 17.382 -20.742 1.00 33.00 301 VAL A CA 1
ATOM 2362 C C . VAL A 1 301 ? 18.018 16.952 -21.418 1.00 33.00 301 VAL A C 1
ATOM 2364 O O . VAL A 1 301 ? 17.400 17.761 -22.109 1.00 33.00 301 VAL A O 1
ATOM 2367 N N . LEU A 1 302 ? 17.650 15.677 -21.262 1.00 37.56 302 LEU A N 1
ATOM 2368 C CA . LEU A 1 302 ? 16.345 15.141 -21.636 1.00 37.56 302 LEU A CA 1
ATOM 2369 C C . LEU A 1 302 ? 15.299 15.987 -20.908 1.00 37.56 302 LEU A C 1
ATOM 2371 O O . LEU A 1 302 ? 14.881 15.698 -19.787 1.00 37.56 302 LEU A O 1
ATOM 2375 N N . THR A 1 303 ? 14.952 17.114 -21.519 1.00 32.25 303 THR A N 1
ATOM 2376 C CA . THR A 1 303 ? 13.939 18.012 -21.025 1.00 32.25 303 THR A CA 1
ATOM 2377 C C . THR A 1 303 ? 12.619 17.293 -21.249 1.00 32.25 303 THR A C 1
ATOM 2379 O O . THR A 1 303 ? 12.403 16.681 -22.304 1.00 32.25 303 THR A O 1
ATOM 2382 N N . PRO A 1 304 ? 11.690 17.376 -20.287 1.00 38.69 304 PRO A N 1
ATOM 2383 C CA . PRO A 1 304 ? 10.367 16.783 -20.422 1.00 38.69 304 PRO A CA 1
ATOM 2384 C C . PRO A 1 304 ? 9.619 17.230 -21.685 1.00 38.69 304 PRO A C 1
ATOM 2386 O O . PRO A 1 304 ? 8.623 16.617 -22.026 1.00 38.69 304 PRO A O 1
ATOM 2389 N N . GLN A 1 305 ? 10.075 18.253 -22.416 1.00 30.14 305 GLN A N 1
ATOM 2390 C CA . GLN A 1 305 ? 9.441 18.717 -23.646 1.00 30.14 305 GLN A CA 1
ATOM 2391 C C . GLN A 1 305 ? 9.394 17.668 -24.766 1.00 30.14 305 GLN A C 1
ATOM 2393 O O . GLN A 1 305 ? 8.351 17.581 -25.401 1.00 30.14 305 GLN A O 1
ATOM 2398 N N . LYS A 1 306 ? 10.408 16.809 -24.965 1.00 29.92 306 LYS A N 1
ATOM 2399 C CA . LYS A 1 306 ? 10.320 15.727 -25.978 1.00 29.92 306 LYS A CA 1
ATOM 2400 C C . LYS A 1 306 ? 9.435 14.553 -25.523 1.00 29.92 306 LYS A C 1
ATOM 2402 O O . LYS A 1 306 ? 8.743 13.969 -26.351 1.00 29.92 306 LYS A O 1
ATOM 2407 N N . ALA A 1 307 ? 9.341 14.296 -24.213 1.00 35.69 307 ALA A N 1
ATOM 2408 C CA . ALA A 1 307 ? 8.315 13.407 -23.648 1.00 35.69 307 ALA A CA 1
ATOM 2409 C C . ALA A 1 307 ? 6.903 14.029 -23.742 1.00 35.69 307 ALA A C 1
ATOM 2411 O O . ALA A 1 307 ? 5.911 13.327 -23.907 1.00 35.69 307 ALA A O 1
ATOM 2412 N N . VAL A 1 308 ? 6.804 15.361 -23.719 1.00 34.81 308 VAL A N 1
ATOM 2413 C CA . VAL A 1 308 ? 5.557 16.118 -23.899 1.00 34.81 308 VAL A CA 1
ATOM 2414 C C . VAL A 1 308 ? 5.143 16.218 -25.373 1.00 34.81 308 VAL A C 1
ATOM 2416 O O . VAL A 1 308 ? 3.949 16.330 -25.633 1.00 34.81 308 VAL A O 1
ATOM 2419 N N . THR A 1 309 ? 6.048 16.120 -26.354 1.00 29.94 309 THR A N 1
ATOM 2420 C CA . THR A 1 309 ? 5.658 16.134 -27.780 1.00 29.94 309 THR A CA 1
ATOM 2421 C C . THR A 1 309 ? 4.923 14.852 -28.185 1.00 29.94 309 THR A C 1
ATOM 2423 O O . THR A 1 309 ? 3.934 14.932 -28.909 1.00 29.94 309 THR A O 1
ATOM 2426 N N . GLY A 1 310 ? 5.314 13.694 -27.636 1.00 31.81 310 GLY A N 1
ATOM 2427 C CA . GLY A 1 310 ? 4.533 12.453 -27.759 1.00 31.81 310 GLY A CA 1
ATOM 2428 C C . GLY A 1 310 ? 3.196 12.512 -27.007 1.00 31.81 310 GLY A C 1
ATOM 2429 O O . GLY A 1 310 ? 2.183 12.022 -27.498 1.00 31.81 310 GLY A O 1
ATOM 2430 N N . LEU A 1 311 ? 3.154 13.202 -25.859 1.00 35.78 311 LEU A N 1
ATOM 2431 C CA . LEU A 1 311 ? 1.931 13.367 -25.064 1.00 35.78 311 LEU A CA 1
ATOM 2432 C C . LEU A 1 311 ? 0.961 14.447 -25.589 1.00 35.78 311 LEU A C 1
ATOM 2434 O O . LEU A 1 311 ? -0.235 14.352 -25.330 1.00 35.78 311 LEU A O 1
ATOM 2438 N N . ARG A 1 312 ? 1.405 15.461 -26.345 1.00 28.88 312 ARG A N 1
ATOM 2439 C CA . ARG A 1 312 ? 0.506 16.484 -26.926 1.00 28.88 312 ARG A CA 1
ATOM 2440 C C . ARG A 1 312 ? -0.317 15.959 -28.103 1.00 28.88 312 ARG A C 1
ATOM 2442 O O . ARG A 1 312 ? -1.434 16.430 -28.299 1.00 28.88 312 ARG A O 1
ATOM 2449 N N . ALA A 1 313 ? 0.190 14.975 -28.848 1.00 30.70 313 ALA A N 1
ATOM 2450 C CA . ALA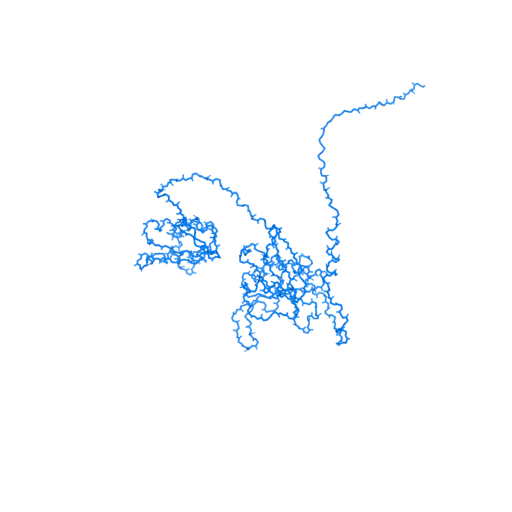 A 1 313 ? -0.537 14.380 -29.970 1.00 30.70 313 ALA A CA 1
ATOM 2451 C C . ALA A 1 313 ? -1.714 13.489 -29.522 1.00 30.70 313 ALA A C 1
ATOM 2453 O O . ALA A 1 313 ? -2.670 13.327 -30.273 1.00 30.70 313 ALA A O 1
ATOM 2454 N N . PHE A 1 314 ? -1.691 12.970 -28.289 1.00 35.34 314 PHE A N 1
ATOM 2455 C CA . PHE A 1 314 ? -2.750 12.094 -27.772 1.00 35.34 314 PHE A CA 1
ATOM 2456 C C . PHE A 1 314 ? -3.898 12.845 -27.070 1.00 35.34 314 PHE A C 1
ATOM 2458 O O . PHE A 1 314 ? -5.002 12.319 -26.971 1.00 35.34 314 PHE A O 1
ATOM 2465 N N . PHE A 1 315 ? -3.674 14.087 -26.616 1.00 32.53 315 PHE A N 1
ATOM 2466 C CA . PHE A 1 315 ? -4.665 14.869 -25.853 1.00 32.53 315 PHE A CA 1
ATOM 2467 C C . PHE A 1 315 ? -5.369 15.993 -26.640 1.00 32.53 315 PHE A C 1
ATOM 2469 O O . PHE A 1 315 ? -6.289 16.600 -26.100 1.00 32.53 315 PHE A O 1
ATOM 2476 N N . ASN A 1 316 ? -4.999 16.250 -27.903 1.00 28.70 316 ASN A N 1
ATOM 2477 C CA . ASN A 1 316 ? -5.631 17.276 -28.755 1.00 28.70 316 ASN A CA 1
ATOM 2478 C C . ASN A 1 316 ? -6.443 16.719 -29.943 1.00 28.70 316 ASN A C 1
ATOM 2480 O O . ASN A 1 316 ? -6.820 17.481 -30.833 1.00 28.70 316 ASN A O 1
ATOM 2484 N N . ALA A 1 317 ? -6.751 15.420 -29.981 1.00 26.20 317 ALA A N 1
ATOM 2485 C CA . ALA A 1 317 ? -7.719 14.915 -30.953 1.00 26.20 317 ALA A CA 1
ATOM 2486 C C . ALA A 1 317 ? -9.136 15.378 -30.546 1.00 26.20 317 ALA A C 1
ATOM 2488 O O . ALA A 1 317 ? -9.567 15.068 -29.430 1.00 26.20 317 ALA A O 1
ATOM 2489 N N . PRO A 1 318 ? -9.871 16.127 -31.395 1.00 25.23 318 PRO A N 1
ATOM 2490 C CA . PRO A 1 318 ? -11.237 16.516 -31.089 1.00 25.23 318 PRO A CA 1
ATOM 2491 C C . PRO A 1 318 ? -12.095 15.269 -30.889 1.00 25.23 318 PRO A C 1
ATOM 2493 O O . PRO A 1 318 ? -12.004 14.283 -31.620 1.00 25.23 318 PRO A O 1
ATOM 2496 N N . THR A 1 319 ? -12.917 15.337 -29.852 1.00 25.25 319 THR A N 1
ATOM 2497 C CA . THR A 1 319 ? -13.849 14.316 -29.397 1.00 25.25 319 THR A CA 1
ATOM 2498 C C . THR A 1 319 ? -14.689 13.808 -30.572 1.00 25.25 319 THR A C 1
ATOM 2500 O O . THR A 1 319 ? -15.600 14.495 -31.035 1.00 25.25 319 THR A O 1
ATOM 2503 N N . LEU A 1 320 ? -14.427 12.587 -31.050 1.00 24.58 320 LEU A N 1
ATOM 2504 C CA . LEU A 1 320 ? -15.405 11.854 -31.850 1.00 24.58 320 LEU A CA 1
ATOM 2505 C C . LEU A 1 320 ? -16.528 11.424 -30.907 1.00 24.58 320 LEU A C 1
ATOM 2507 O O . LEU A 1 320 ? -16.518 10.350 -30.309 1.00 24.58 320 LEU A O 1
ATOM 2511 N N . VAL A 1 321 ? -17.499 12.322 -30.754 1.00 25.58 321 VAL A N 1
ATOM 2512 C CA . VAL A 1 321 ? -18.827 11.993 -30.254 1.00 25.58 321 VAL A CA 1
ATOM 2513 C C . VAL A 1 321 ? -19.406 10.951 -31.205 1.00 25.58 321 VAL A C 1
ATOM 2515 O O . VAL A 1 321 ? -19.809 11.254 -32.327 1.00 25.58 321 VAL A O 1
ATOM 2518 N N . SER A 1 322 ? -19.446 9.707 -30.737 1.00 26.81 322 SER A N 1
ATOM 2519 C CA . SER A 1 322 ? -20.304 8.66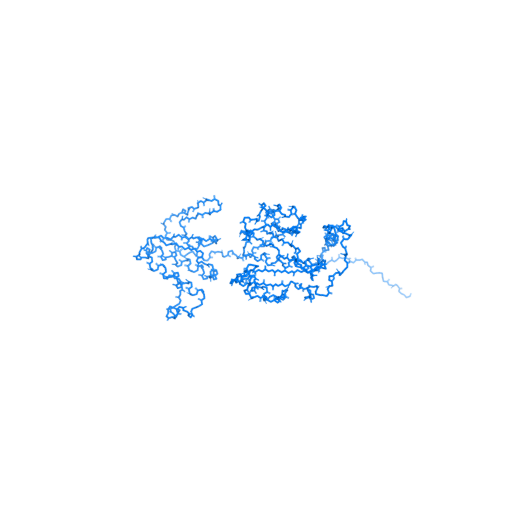0 -31.278 1.00 26.81 322 SER A CA 1
ATOM 2520 C C . SER A 1 322 ? -21.758 9.143 -31.193 1.00 26.81 322 SER A C 1
ATOM 2522 O O . SER A 1 322 ? -22.433 8.950 -30.180 1.00 26.81 322 SER A O 1
ATOM 2524 N N . LYS A 1 323 ? -22.265 9.761 -32.263 1.00 28.14 323 LYS A N 1
ATOM 2525 C CA . LYS A 1 323 ? -23.706 9.847 -32.507 1.00 28.14 323 LYS A CA 1
ATOM 2526 C C . LYS A 1 323 ? -24.183 8.460 -32.938 1.00 28.14 323 LYS A C 1
ATOM 2528 O O . LYS A 1 323 ? -24.221 8.153 -34.124 1.00 28.14 323 LYS A O 1
ATOM 2533 N N . ARG A 1 324 ? -24.570 7.622 -31.972 1.00 28.88 324 ARG A N 1
ATOM 2534 C CA . ARG A 1 324 ? -25.595 6.604 -32.234 1.00 28.88 324 ARG A CA 1
ATOM 2535 C C . ARG A 1 324 ? -26.915 7.352 -32.351 1.00 28.88 324 ARG A C 1
ATOM 2537 O O . ARG A 1 324 ? -27.460 7.804 -31.349 1.00 28.88 324 ARG A O 1
ATOM 2544 N N . LYS A 1 325 ? -27.377 7.546 -33.582 1.00 28.11 325 LYS A N 1
ATOM 2545 C CA . LYS A 1 325 ? -28.732 8.006 -33.859 1.00 28.11 325 LYS A CA 1
ATOM 2546 C C . LYS A 1 325 ? -29.628 6.767 -33.827 1.00 28.11 325 LYS A C 1
ATOM 2548 O O . LYS A 1 325 ? -29.434 5.850 -34.618 1.00 28.11 325 LYS A O 1
ATOM 2553 N N . LEU A 1 326 ? -30.523 6.727 -32.843 1.00 28.45 326 LEU A N 1
ATOM 2554 C CA . LEU A 1 326 ? -31.747 5.940 -32.906 1.00 28.45 326 LEU A CA 1
ATOM 2555 C C . LEU A 1 326 ? -32.565 6.485 -34.081 1.00 28.45 326 LEU A C 1
ATOM 2557 O O . LEU A 1 326 ? -32.862 7.678 -34.109 1.00 28.45 326 LEU A O 1
ATOM 2561 N N . GLU A 1 327 ? -32.899 5.630 -35.038 1.00 27.97 327 GLU A N 1
ATOM 2562 C CA . GLU A 1 327 ? -33.952 5.887 -36.017 1.00 27.97 327 GLU A CA 1
ATOM 2563 C C . GLU A 1 327 ? -34.989 4.775 -35.845 1.00 27.97 327 GLU A C 1
ATOM 2565 O O . GLU A 1 327 ? -34.788 3.639 -36.264 1.00 27.97 327 GLU A O 1
ATOM 2570 N N . THR A 1 328 ? -36.060 5.113 -35.134 1.00 28.59 328 THR A N 1
ATOM 2571 C CA . THR A 1 328 ? -37.381 4.497 -35.256 1.00 28.59 328 THR A CA 1
ATOM 2572 C C . THR A 1 328 ? -38.255 5.471 -36.045 1.00 28.59 328 THR A C 1
ATOM 2574 O O . THR A 1 328 ? -38.177 6.676 -35.800 1.00 28.59 328 THR A O 1
ATOM 2577 N N . GLU A 1 329 ? -38.983 4.908 -37.013 1.00 29.08 329 GLU A N 1
ATOM 2578 C CA . GLU A 1 329 ? -40.301 5.265 -37.583 1.00 29.08 329 GLU A CA 1
ATOM 2579 C C . GLU A 1 329 ? -40.949 6.548 -36.994 1.00 29.08 329 GLU A C 1
ATOM 2581 O O . GLU A 1 329 ? -40.947 6.748 -35.784 1.00 29.08 329 GLU A O 1
ATOM 2586 N N . ASP A 1 330 ? -41.527 7.484 -37.754 1.00 28.33 330 ASP A N 1
ATOM 2587 C CA . ASP A 1 330 ? -42.606 7.276 -38.721 1.00 28.33 330 ASP A CA 1
ATOM 2588 C C . ASP A 1 330 ? -42.959 8.595 -39.475 1.00 28.33 330 ASP A C 1
ATOM 2590 O O . ASP A 1 330 ? -42.579 9.690 -39.060 1.00 28.33 330 ASP A O 1
ATOM 2594 N N . GLU A 1 331 ? -43.744 8.448 -40.547 1.00 30.17 331 GLU A N 1
ATOM 2595 C CA . GLU A 1 331 ? -44.662 9.415 -41.193 1.00 30.17 331 GLU A CA 1
ATOM 2596 C C . GLU A 1 331 ? -44.200 10.596 -42.101 1.00 30.17 331 GLU A C 1
ATOM 2598 O O . GLU A 1 331 ? -43.799 11.682 -41.692 1.00 30.17 331 GLU A O 1
ATOM 2603 N N . ALA A 1 332 ? -44.519 10.397 -43.394 1.00 32.69 332 ALA A N 1
ATOM 2604 C CA . ALA A 1 332 ? -45.298 11.285 -44.276 1.00 32.69 332 ALA A CA 1
ATOM 2605 C C . ALA A 1 332 ? -44.706 12.621 -44.793 1.00 32.69 332 ALA A C 1
ATOM 2607 O O . ALA A 1 332 ? -44.844 13.674 -44.181 1.00 32.69 332 ALA A O 1
ATOM 2608 N N . ARG A 1 333 ? -44.306 12.638 -46.078 1.00 32.12 333 ARG A N 1
ATOM 2609 C CA . ARG A 1 333 ? -45.084 13.282 -47.170 1.00 32.12 333 ARG A CA 1
ATOM 2610 C C . ARG A 1 333 ? -44.361 13.218 -48.521 1.00 32.12 333 ARG A C 1
ATOM 2612 O O . ARG A 1 333 ? -43.252 13.702 -48.703 1.00 32.12 333 ARG A O 1
ATOM 2619 N N . ASN A 1 334 ? -45.078 12.650 -49.479 1.00 37.91 334 ASN A N 1
ATOM 2620 C CA . ASN A 1 334 ? -44.773 12.539 -50.901 1.00 37.91 334 ASN A CA 1
ATOM 2621 C C . ASN A 1 334 ? -44.984 13.889 -51.629 1.00 37.91 334 ASN A C 1
ATOM 2623 O O . ASN A 1 334 ? -45.952 14.586 -51.312 1.00 37.91 334 ASN A O 1
ATOM 2627 N N . PRO A 1 335 ? -44.187 14.219 -52.662 1.00 38.12 335 PRO A N 1
ATOM 2628 C CA . PRO A 1 335 ? -44.719 14.943 -53.818 1.00 38.12 335 PRO A CA 1
ATOM 2629 C C . PRO A 1 335 ? -44.423 14.221 -55.157 1.00 38.12 335 PRO A C 1
ATOM 2631 O O . PRO A 1 335 ? -43.598 13.313 -55.226 1.00 38.12 335 PRO A O 1
ATOM 2634 N N . PRO A 1 336 ? -45.155 14.557 -56.234 1.00 40.00 336 PRO A N 1
ATOM 2635 C CA . PRO A 1 336 ? -45.728 13.561 -57.135 1.00 40.00 336 PRO A CA 1
ATOM 2636 C C . PRO A 1 336 ? -44.800 13.100 -58.267 1.00 40.00 336 PRO A C 1
ATOM 2638 O O . PRO A 1 336 ? -44.101 13.886 -58.907 1.00 40.00 336 PRO A O 1
ATOM 2641 N N . ARG A 1 337 ? -44.899 11.802 -58.584 1.00 37.06 337 ARG A N 1
ATOM 2642 C CA . ARG A 1 337 ? -44.369 11.175 -59.803 1.00 37.06 337 ARG A CA 1
ATOM 2643 C C . ARG A 1 337 ? -45.113 11.695 -61.038 1.00 37.06 337 ARG A C 1
ATOM 2645 O O . ARG A 1 337 ? -46.328 11.548 -61.143 1.00 37.06 337 ARG A O 1
ATOM 2652 N N . LYS A 1 338 ? -44.364 12.232 -62.004 1.00 41.50 338 LYS A N 1
ATOM 2653 C CA . LYS A 1 338 ? -44.845 12.475 -63.371 1.00 41.50 338 LYS A CA 1
ATOM 2654 C C . LYS A 1 338 ? -45.041 11.136 -64.091 1.00 41.50 338 LYS A C 1
ATOM 2656 O O . LYS A 1 338 ? -44.127 10.319 -64.144 1.00 41.50 338 LYS A O 1
ATOM 2661 N N . VAL A 1 339 ? -46.239 10.941 -64.634 1.00 54.44 339 VAL A N 1
ATOM 2662 C CA . VAL A 1 339 ? -46.626 9.828 -65.513 1.00 54.44 339 VAL A CA 1
ATOM 2663 C C . VAL A 1 339 ? -46.159 10.141 -66.945 1.00 54.44 339 VAL A C 1
ATOM 2665 O O . VAL A 1 339 ? -46.299 11.294 -67.366 1.00 54.44 339 VAL A O 1
ATOM 2668 N N . PRO A 1 340 ? -45.623 9.176 -67.715 1.00 49.66 340 PRO A N 1
ATOM 2669 C CA . PRO A 1 340 ? -45.357 9.376 -69.134 1.00 49.66 340 PRO A CA 1
ATOM 2670 C C . PRO A 1 340 ? -46.671 9.319 -69.928 1.00 49.66 340 PRO A C 1
ATOM 2672 O O . PRO A 1 340 ? -47.482 8.414 -69.741 1.00 49.66 340 PRO A O 1
ATOM 2675 N N . LYS A 1 341 ? -46.883 10.287 -70.825 1.00 47.12 341 LYS A N 1
ATOM 2676 C CA . LYS A 1 341 ? -47.912 10.192 -71.867 1.00 47.12 341 LYS A CA 1
ATOM 2677 C C . LYS A 1 341 ? -47.379 9.313 -73.002 1.00 47.12 341 LYS A C 1
ATOM 2679 O O . LYS A 1 341 ? -46.322 9.610 -73.545 1.00 47.12 341 LYS A O 1
ATOM 2684 N N . ALA A 1 342 ? -48.140 8.284 -73.343 1.00 48.72 342 ALA A N 1
ATOM 2685 C CA . ALA A 1 342 ? -48.188 7.644 -74.658 1.00 48.72 342 ALA A CA 1
ATOM 2686 C C . ALA A 1 342 ? -49.644 7.815 -75.159 1.00 48.72 342 ALA A C 1
ATOM 2688 O O . ALA A 1 342 ? -50.520 8.063 -74.315 1.00 48.72 342 ALA A O 1
ATOM 2689 N N . PRO A 1 343 ? -49.957 7.735 -76.461 1.00 51.56 343 PRO A N 1
ATOM 2690 C CA . PRO A 1 343 ? -49.252 7.009 -77.518 1.00 51.56 343 PRO A CA 1
ATOM 2691 C C . PRO A 1 343 ? -48.287 7.845 -78.359 1.00 51.56 343 PRO A C 1
ATOM 2693 O O . PRO A 1 343 ? -48.541 9.059 -78.538 1.00 51.56 343 PRO A O 1
#

Sequence (343 aa):
VCGLHADVVARPFRTLSVGEQHLASLARTIGMAGSRSHIVCFDEFTSVLDRATAHKVCLRLSEYVRQGNVAQIIVATVHEDVADWLDVDWVLQSKSGAVRIARRPRQLQEVVEAGHIEEFRQPKLHLQLRVLRPNRDSQEVFSKFFAEHHYMQGGLPSVFHGLVLRDSATDRMVAFHGIALLPGQYSGGITRRESRMVVLPEYQGFGIGPKLSETVGEMLLESNLRFFSMTHHPRLGGQRNHSFFWRPVDGSGKAGTSLSGVKCQRLAYRHQYMGKGDQRGNDHLKPDSQSSASEAESAEVLTPQKAVTGLRAFFNAPTLVSKRKLETEDEARNPPRKVPKAP

Foldseek 3Di:
DQPDDPVLVPDDLVPDDPLSVLSVVVVVQLQVCLVPHQEAEEEASCVVDDPVSLLVRLQVVLVCVVVVSHNYYHYHDPDPVSCVSNVDQWDQDPVVRDIDGDDDDDDDDDDDPPDDPPPPDPDDFDKDKDKFDWDPRQVCCCVVPPVVQFDDDDDDDNTKIKMWIAGPVPRHTFKIWIKGQDDDPFQQRQEIETDTIGGPPVNPPVCCRVVVLQVVLQLSVVVLGWYKYKDLDCVSLVVLVPDLQKDWDPQQQHFDQPPVRRTRPGGMHMIIGQHPPPRNRSPVDGNPPDDPPPCPVPPPDPDCVVVVVVVVVVPPDPDPPPPPDDDDDDDDDDDDDDDDDDD